Protein AF-0000000077901753 (afdb_homodimer)

Organism: NCBI:txid853

Solvent-accessible surface area (backbone atoms only — not comparable to full-atom values): 20247 Å² total; per-residue (Å²): 128,85,54,73,48,75,45,75,60,52,79,87,46,39,67,63,54,46,54,44,50,39,51,40,27,74,60,30,49,64,70,44,40,84,65,69,72,50,72,68,57,46,46,50,52,50,51,63,34,47,67,46,25,59,40,35,31,33,24,50,76,87,39,78,44,29,37,36,34,40,41,74,34,99,68,45,78,26,20,59,41,28,32,29,52,48,76,50,58,30,86,80,67,67,85,79,61,60,64,59,54,49,49,52,54,51,50,51,54,39,45,73,25,50,33,28,36,40,31,36,78,41,54,33,49,89,63,71,54,93,42,37,52,62,58,66,62,52,53,40,42,75,71,61,30,40,85,28,28,53,42,75,65,46,34,49,56,96,57,39,72,24,26,36,33,33,29,37,31,77,74,53,85,90,55,58,82,59,74,78,59,45,69,40,81,116,128,84,53,72,47,76,46,74,60,51,78,87,45,40,68,64,52,47,54,44,48,38,50,40,29,76,61,31,47,65,70,43,40,85,65,70,70,51,71,69,56,46,46,50,53,51,50,62,35,46,67,47,26,60,39,36,31,33,24,50,75,86,38,78,45,29,37,35,35,39,41,74,34,99,69,44,77,26,19,59,40,26,31,30,51,47,75,50,57,31,87,78,67,66,88,78,61,58,64,59,56,50,48,51,54,51,50,52,54,38,45,73,25,50,35,28,36,41,31,37,78,39,52,32,48,89,64,69,55,93,43,36,50,62,57,67,61,52,53,41,42,75,73,61,33,40,86,27,28,54,41,75,66,46,35,48,57,95,56,40,70,23,25,35,32,34,30,36,32,76,73,51,83,89,56,57,81,61,75,77,58,46,68,42,80,118

Secondary structure (DSSP, 8-state):
---EEEEE--GGGHHHHHHHHHHHHHH-SSS--SSPPPHHHHHHHHHHHHTTS-EEEEEETTEEEEEEEEEESTTSGGGTTEEEEEEEE-TT--SSSHHHHHHHHHHHHHHHHT--EEEEEEEE-SS--SS--SHHHHHHHHTT-EEEEEEEEEEEETTEEEEEEEEEEE-S---TTPPPP-----/---EEEEE--GGGHHHHHHHHHHHHHH-SSS--SSPPPHHHHHHHHHHHHTTS-EEEEEETTEEEEEEEEEESTTSGGGTTEEEEEEEE-TT--SSSHHHHHHHHHHHHHHHHT--EEEEEEEE-SS--SS--SHHHHHHHHTT-EEEEEEEEEEEETTEEEEEEEEEEE-S---TTPPPP-----

Foldseek 3Di:
DWDKDKDFDDLVCLVQQLVQVQCLCPFACWPLHVDRDDSVVSSVVVVVQLFFWTKMFMDTPRHTFKIKIWHFDVPDQVRQLEIEMDITGRPPDPDDCRRVVRVVVRVVLSVVQNRFKYKYKTWAAPDDDRHDDCVVVVVVVVVVWDWDDKAFQPRDDPNDGTIITMIMDTDDDDDPPRDRGHGRDD/DWDKDKDFDDLVCLVQQLVQVQCLCPFACWPLHVDRDDSVVSSVVVVVQLQFWTKMFMDTPRHTFKIKIWHFDVPDQVRQLEIEMDITGRPPDPDDCRRVVRVVVRVVLSVVQNRFKYKYKTWAAPDDDRHDDCVVVVVVVVVVWDWDDKAFQPGDDPNDGTIITMIMDTDDDDDPPRDRGHGRPD

Sequence (372 aa):
MSDITIRNATLADAPRILEIYAYYVEHTVITFEYDVPSLAEFEGRMRAIMQKYPYLVIERDGRIEGYAYAHAFVGRAAYDWAAELTIYLDHDVRRGGLGRVLYEALADQLKAMGVLNLYARIGYPQAEDEYLTKNSAQFHEHLGFTPAGTFHNCGYKFGRWYDMIWMEKIIGEHRPDQPDIVPYPYMSDITIRNATLADAPRILEIYAYYVEHTVITFEYDVPSLAEFEGRMRAIMQKYPYLVIERDGRIEGYAYAHAFVGRAAYDWAAELTIYLDHDVRRGGLGRVLYEALADQLKAMGVLNLYARIGYPQAEDEYLTKNSAQFHEHLGFTPAGTFHNCGYKFGRWYDMIWMEKIIGEHRPDQPDIVPYPY

InterPro domains:
  IPR000182 GNAT domain [PS51186] (4-172)
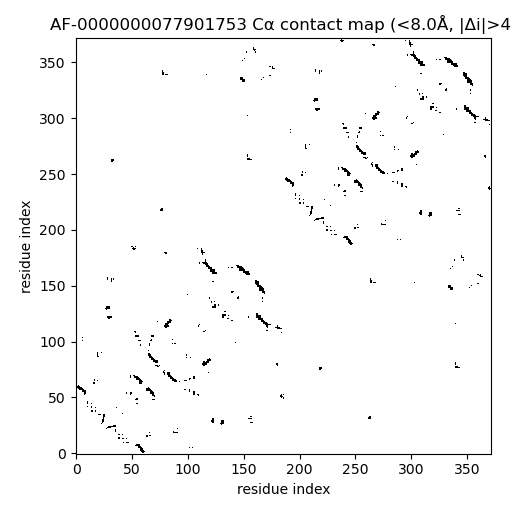  IPR016181 Acyl-CoA N-acyltransferase [SSF55729] (2-173)

Radius of gyration: 21.67 Å; Cα contacts (8 Å, |Δi|>4): 730; chains: 2; bounding box: 50×70×47 Å

Nearest PDB structures (foldseek):
  5wph-assembly1_A  TM=9.665E-01  e=4.834E-20  Pseudomonas putida KT2440
  5jtf-assembly1_B  TM=9.611E-01  e=3.435E-19  Pseudomonas putida KT2440
  5t7e-assembly1_C-2  TM=9.605E-01  e=1.323E-18  Streptomyces hygroscopicus
  4mbu-assembly1_A  TM=8.795E-01  e=3.495E-16  Staphylococcus aureus subsp. aureus Mu50
  3dr8-assembly1_B  TM=9.026E-01  e=2.641E-15  unclassified

pLDDT: mean 95.79, std 6.03, range [60.78, 98.88]

Structure (mmCIF, N/CA/C/O backbone):
data_AF-0000000077901753-model_v1
#
loop_
_entity.id
_entity.type
_entity.pdbx_description
1 polymer 'Phosphinothricin N-acetyltransferase'
#
loop_
_atom_site.group_PDB
_atom_site.id
_atom_site.type_symbol
_atom_site.label_atom_id
_atom_site.label_alt_id
_atom_site.label_comp_id
_atom_site.label_asym_id
_atom_site.label_entity_id
_atom_site.label_seq_id
_atom_site.pdbx_PDB_ins_code
_atom_site.Cartn_x
_atom_site.Cartn_y
_atom_site.Cartn_z
_atom_site.occupancy
_atom_site.B_iso_or_equiv
_atom_site.auth_seq_id
_atom_site.auth_comp_id
_atom_site.auth_asym_id
_atom_site.auth_atom_id
_atom_site.pdbx_PDB_model_num
ATOM 1 N N . MET A 1 1 ? 11.781 -37.375 -17.344 1 60.78 1 MET A N 1
ATOM 2 C CA . MET A 1 1 ? 11.805 -36.375 -16.297 1 60.78 1 MET A CA 1
ATOM 3 C C . MET A 1 1 ? 11.312 -35.031 -16.844 1 60.78 1 MET A C 1
ATOM 5 O O . MET A 1 1 ? 11.633 -34.656 -17.984 1 60.78 1 MET A O 1
ATOM 9 N N . SER A 1 2 ? 10.219 -34.469 -16.375 1 76 2 SER A N 1
ATOM 10 C CA . SER A 1 2 ? 9.656 -33.281 -16.984 1 76 2 SER A CA 1
ATOM 11 C C . SER A 1 2 ? 10.672 -32.125 -17 1 76 2 SER A C 1
ATOM 13 O O . SER A 1 2 ? 11.469 -32 -16.078 1 76 2 SER A O 1
ATOM 15 N N . ASP A 1 3 ? 10.812 -31.578 -18.188 1 88.81 3 ASP A N 1
ATOM 16 C CA . ASP A 1 3 ? 11.75 -30.484 -18.391 1 88.81 3 ASP A CA 1
ATOM 17 C C . ASP A 1 3 ? 11.18 -29.172 -17.844 1 88.81 3 ASP A C 1
ATOM 19 O O . ASP A 1 3 ? 10.18 -28.656 -18.344 1 88.81 3 ASP A O 1
ATOM 23 N N . ILE A 1 4 ? 11.711 -28.781 -16.688 1 93.19 4 ILE A N 1
ATOM 24 C CA . ILE A 1 4 ? 11.289 -27.531 -16.062 1 93.19 4 ILE A CA 1
ATOM 25 C C . ILE A 1 4 ? 12.266 -26.422 -16.438 1 93.19 4 ILE A C 1
ATOM 27 O O . ILE A 1 4 ? 13.484 -26.594 -16.312 1 93.19 4 ILE A O 1
ATOM 31 N N . THR A 1 5 ? 11.711 -25.312 -17 1 96.25 5 THR A N 1
ATOM 32 C CA . THR A 1 5 ? 12.539 -24.172 -17.359 1 96.25 5 THR A CA 1
ATOM 33 C C . THR A 1 5 ? 11.945 -22.875 -16.812 1 96.25 5 THR A C 1
ATOM 35 O O . THR A 1 5 ? 10.727 -22.703 -16.797 1 96.25 5 THR A O 1
ATOM 38 N N . ILE A 1 6 ? 12.766 -22.016 -16.312 1 97.75 6 ILE A N 1
ATOM 39 C CA . ILE A 1 6 ? 12.391 -20.656 -15.914 1 97.75 6 ILE A CA 1
ATOM 40 C C . ILE A 1 6 ? 13.016 -19.641 -16.875 1 97.75 6 ILE A C 1
ATOM 42 O O . ILE A 1 6 ? 14.203 -19.734 -17.188 1 97.75 6 ILE A O 1
ATOM 46 N N . ARG A 1 7 ? 12.219 -18.734 -17.328 1 97.5 7 ARG A N 1
ATOM 47 C CA . ARG A 1 7 ? 12.734 -17.703 -18.234 1 97.5 7 ARG A CA 1
ATOM 48 C C . ARG A 1 7 ? 11.977 -16.391 -18.062 1 97.5 7 ARG A C 1
ATOM 50 O O . ARG A 1 7 ? 10.922 -16.359 -17.422 1 97.5 7 ARG A O 1
ATOM 57 N N . ASN A 1 8 ? 12.523 -15.32 -18.641 1 97.94 8 ASN A N 1
ATOM 58 C CA . ASN A 1 8 ? 11.805 -14.055 -18.688 1 97.94 8 ASN A CA 1
ATOM 59 C C . ASN A 1 8 ? 10.516 -14.172 -19.516 1 97.94 8 ASN A C 1
ATOM 61 O O . ASN A 1 8 ? 10.508 -14.805 -20.562 1 97.94 8 ASN A O 1
ATOM 65 N N . ALA A 1 9 ? 9.508 -13.602 -19 1 98.38 9 ALA A N 1
ATOM 66 C CA . ALA A 1 9 ? 8.273 -13.5 -19.781 1 98.38 9 ALA A CA 1
ATOM 67 C C . ALA A 1 9 ? 8.43 -12.523 -20.938 1 98.38 9 ALA A C 1
ATOM 69 O O . ALA A 1 9 ? 9.25 -11.602 -20.875 1 98.38 9 ALA A O 1
ATOM 70 N N . THR A 1 10 ? 7.742 -12.766 -22.031 1 97.88 10 THR A N 1
ATOM 71 C CA . THR A 1 10 ? 7.566 -11.828 -23.141 1 97.88 10 THR A CA 1
ATOM 72 C C . THR A 1 10 ? 6.09 -11.508 -23.344 1 97.88 10 THR A C 1
ATOM 74 O O . THR A 1 10 ? 5.219 -12.203 -22.812 1 97.88 10 THR A O 1
ATOM 77 N N . LEU A 1 11 ? 5.887 -10.461 -24.062 1 98.19 11 LEU A N 1
ATOM 78 C CA . LEU A 1 11 ? 4.496 -10.094 -24.297 1 98.19 11 LEU A CA 1
ATOM 79 C C . LEU A 1 11 ? 3.77 -11.188 -25.078 1 98.19 11 LEU A C 1
ATOM 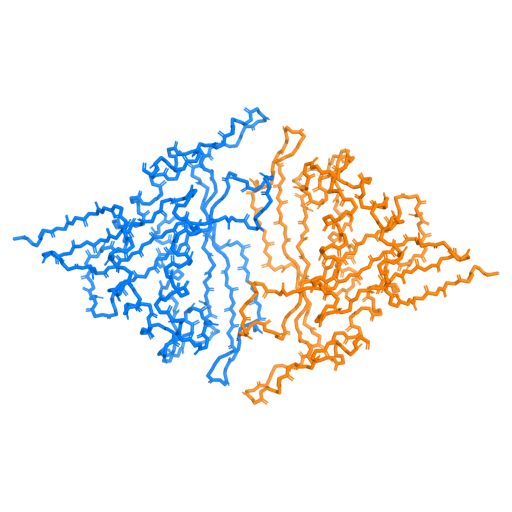81 O O . LEU A 1 11 ? 2.545 -11.305 -25 1 98.19 11 LEU A O 1
ATOM 85 N N . ALA A 1 12 ? 4.508 -12.023 -25.781 1 98.31 12 ALA A N 1
ATOM 86 C CA . ALA A 1 12 ? 3.91 -13.148 -26.5 1 98.31 12 ALA A CA 1
ATOM 87 C C . ALA A 1 12 ? 3.322 -14.164 -25.516 1 98.31 12 ALA A C 1
ATOM 89 O O . ALA A 1 12 ? 2.48 -14.984 -25.906 1 98.31 12 ALA A O 1
ATOM 90 N N . ASP A 1 13 ? 3.707 -14.141 -24.297 1 98.69 13 ASP A N 1
ATOM 91 C CA . ASP A 1 13 ? 3.23 -15.078 -23.281 1 98.69 13 ASP A CA 1
ATOM 92 C C . ASP A 1 13 ? 1.933 -14.586 -22.641 1 98.69 13 ASP A C 1
ATOM 94 O O . ASP A 1 13 ? 1.285 -15.32 -21.891 1 98.69 13 ASP A O 1
ATOM 98 N N . ALA A 1 14 ? 1.546 -13.344 -22.906 1 98.81 14 ALA A N 1
ATOM 99 C CA . ALA A 1 14 ? 0.475 -12.656 -22.188 1 98.81 14 ALA A CA 1
ATOM 100 C C . ALA A 1 14 ? -0.824 -13.461 -22.25 1 98.81 14 ALA A C 1
ATOM 102 O O . ALA A 1 14 ? -1.512 -13.609 -21.234 1 98.81 14 ALA A O 1
ATOM 103 N N . PRO A 1 15 ? -1.192 -14.039 -23.406 1 98.81 15 PRO A N 1
ATOM 104 C CA . PRO A 1 15 ? -2.455 -14.781 -23.422 1 98.81 15 PRO A CA 1
ATOM 105 C C . PRO A 1 15 ? -2.475 -15.945 -22.438 1 98.81 15 PRO A C 1
ATOM 107 O O . PRO A 1 15 ? -3.453 -16.125 -21.703 1 98.81 15 PRO A O 1
ATOM 110 N N . ARG A 1 16 ? -1.428 -16.703 -22.391 1 98.75 16 ARG A N 1
ATOM 111 C CA . ARG A 1 16 ? -1.369 -17.859 -21.5 1 98.75 16 ARG A CA 1
ATOM 112 C C . ARG A 1 16 ? -1.293 -17.406 -20.031 1 98.75 16 ARG A C 1
ATOM 114 O O . ARG A 1 16 ? -1.931 -18 -19.172 1 98.75 16 ARG A O 1
ATOM 121 N N . ILE A 1 17 ? -0.516 -16.391 -19.766 1 98.81 17 ILE A N 1
ATOM 122 C CA . ILE A 1 17 ? -0.405 -15.859 -18.406 1 98.81 17 ILE A CA 1
ATOM 123 C C . ILE A 1 17 ? -1.762 -15.328 -17.953 1 98.81 17 ILE A C 1
ATOM 125 O O . ILE A 1 17 ? -2.182 -15.578 -16.828 1 98.81 17 ILE A O 1
ATOM 129 N N . LEU A 1 18 ? -2.434 -14.617 -18.828 1 98.88 18 LEU A N 1
ATOM 130 C CA . LEU A 1 18 ? -3.756 -14.078 -18.531 1 98.88 18 LEU A CA 1
ATOM 131 C C . LEU A 1 18 ? -4.746 -15.203 -18.25 1 98.88 18 LEU A C 1
ATOM 133 O O . LEU A 1 18 ? -5.613 -15.07 -17.375 1 98.88 18 LEU A O 1
ATOM 137 N N . GLU A 1 19 ? -4.641 -16.266 -18.984 1 98.69 19 GLU A N 1
ATOM 138 C CA . GLU A 1 19 ? -5.492 -17.422 -18.734 1 98.69 19 GLU A CA 1
ATOM 139 C C . GLU A 1 19 ? -5.328 -17.938 -17.312 1 98.69 19 GLU A C 1
ATOM 141 O O . GLU A 1 19 ? -6.316 -18.234 -16.641 1 98.69 19 GLU A O 1
ATOM 146 N N . ILE A 1 20 ? -4.129 -18.047 -16.891 1 98.38 20 ILE A N 1
ATOM 147 C CA . ILE A 1 20 ? -3.865 -18.453 -15.516 1 98.38 20 ILE A CA 1
ATOM 148 C C . ILE A 1 20 ? -4.496 -17.469 -14.547 1 98.38 20 ILE A C 1
ATOM 150 O O . ILE A 1 20 ? -5.195 -17.859 -13.609 1 98.38 20 ILE A O 1
ATOM 154 N N . TYR A 1 21 ? -4.289 -16.203 -14.836 1 98.62 21 TYR A N 1
ATOM 155 C CA . TYR A 1 21 ? -4.754 -15.133 -13.961 1 98.62 21 TYR A CA 1
ATOM 156 C C . TYR A 1 21 ? -6.277 -15.102 -13.898 1 98.62 21 TYR A C 1
ATOM 158 O O . TYR A 1 21 ? -6.855 -14.883 -12.836 1 98.62 21 TYR A O 1
ATOM 166 N N . ALA A 1 22 ? -6.902 -15.32 -14.984 1 98.69 22 ALA A N 1
ATOM 167 C CA . ALA A 1 22 ? -8.352 -15.227 -15.109 1 98.69 22 ALA A CA 1
ATOM 168 C C . ALA A 1 22 ? -9.047 -16.203 -14.164 1 98.69 22 ALA A C 1
ATOM 170 O O . ALA A 1 22 ? -10.094 -15.891 -13.594 1 98.69 22 ALA A O 1
ATOM 171 N N . TYR A 1 23 ? -8.5 -17.312 -14.031 1 98.12 23 TYR A N 1
ATOM 172 C CA . TYR A 1 23 ? -9.078 -18.281 -13.102 1 98.12 23 TYR A CA 1
ATOM 173 C C . TYR A 1 23 ? -9.188 -17.688 -11.703 1 98.12 23 TYR A C 1
ATOM 175 O O . TYR A 1 23 ? -10.234 -17.781 -11.062 1 98.12 23 TYR A O 1
ATOM 183 N N . TYR A 1 24 ? -8.133 -17.094 -11.234 1 97.56 24 TYR A N 1
ATOM 184 C CA . TYR A 1 24 ? -8.102 -16.547 -9.875 1 97.56 24 TYR A CA 1
ATOM 185 C C . TYR A 1 24 ? -9.078 -15.398 -9.727 1 97.56 24 TYR A C 1
ATOM 187 O O . TYR A 1 24 ? -9.695 -15.227 -8.672 1 97.56 24 TYR A O 1
ATOM 195 N N . VAL A 1 25 ? -9.211 -14.531 -10.727 1 98.25 25 VAL A N 1
ATOM 196 C CA . VAL A 1 25 ? -10.156 -13.414 -10.688 1 98.25 25 VAL A CA 1
ATOM 197 C C . VAL A 1 25 ? -11.578 -13.953 -10.578 1 98.25 25 VAL A C 1
ATOM 199 O O . VAL A 1 25 ? -12.375 -13.469 -9.766 1 98.25 25 VAL A O 1
ATOM 202 N N . GLU A 1 26 ? -11.859 -14.992 -11.312 1 98.12 26 GLU A N 1
ATOM 203 C CA . GLU A 1 26 ? -13.242 -15.438 -11.484 1 98.12 26 GLU A CA 1
ATOM 204 C C . GLU A 1 26 ? -13.664 -16.375 -10.367 1 98.12 26 GLU A C 1
ATOM 206 O O . GLU A 1 26 ? -14.836 -16.438 -10.008 1 98.12 26 GLU A O 1
ATOM 211 N N . HIS A 1 27 ? -12.672 -17.062 -9.773 1 97.62 27 HIS A N 1
ATOM 212 C CA . HIS A 1 27 ? -13.102 -18.172 -8.93 1 97.62 27 HIS A CA 1
ATOM 213 C C . HIS A 1 27 ? -12.547 -18.031 -7.52 1 97.62 27 HIS A C 1
ATOM 215 O O . HIS A 1 27 ? -12.844 -18.859 -6.645 1 97.62 27 HIS A O 1
ATOM 221 N N . THR A 1 28 ? -11.766 -17 -7.273 1 97.75 28 THR A N 1
ATOM 222 C CA . THR A 1 28 ? -11.172 -16.844 -5.953 1 97.75 28 THR A CA 1
ATOM 223 C C . THR A 1 28 ? -11.18 -15.375 -5.535 1 97.75 28 THR A C 1
ATOM 225 O O . THR A 1 28 ? -11.609 -14.508 -6.297 1 97.75 28 THR A O 1
ATOM 228 N N . VAL A 1 29 ? -10.734 -15.109 -4.305 1 96.75 29 VAL A N 1
ATOM 229 C CA . VAL A 1 29 ? -10.594 -13.742 -3.818 1 96.75 29 VAL A CA 1
ATOM 230 C C . VAL A 1 29 ? -9.117 -13.383 -3.691 1 96.75 29 VAL A C 1
ATOM 232 O O . VAL A 1 29 ? -8.773 -12.32 -3.16 1 96.75 29 VAL A O 1
ATOM 235 N N . ILE A 1 30 ? -8.297 -14.227 -4.199 1 95.38 30 ILE A N 1
ATOM 236 C CA . ILE A 1 30 ? -6.855 -14.086 -4.023 1 95.38 30 ILE A CA 1
ATOM 237 C C . ILE A 1 30 ? -6.391 -12.758 -4.621 1 95.38 30 ILE A C 1
ATOM 239 O O . ILE A 1 30 ? -5.609 -12.031 -4.004 1 95.38 30 ILE A O 1
ATOM 243 N N . THR A 1 31 ? -6.922 -12.367 -5.777 1 94.19 31 THR A N 1
ATOM 244 C CA . THR A 1 31 ? -6.465 -11.172 -6.48 1 94.19 31 THR A CA 1
ATOM 245 C C . THR A 1 31 ? -7.254 -9.945 -6.031 1 94.19 31 THR A C 1
ATOM 247 O O . THR A 1 31 ? -6.82 -8.812 -6.242 1 94.19 31 THR A O 1
ATOM 250 N N . PHE A 1 32 ? -8.445 -10.117 -5.574 1 96.38 32 PHE A N 1
ATOM 251 C CA . PHE A 1 32 ? -9.422 -9.102 -5.207 1 96.38 32 PHE A CA 1
ATOM 252 C C . PHE A 1 32 ? -9.812 -8.266 -6.418 1 96.38 32 PHE A C 1
ATOM 254 O O . PHE A 1 32 ? -10.25 -7.121 -6.273 1 96.38 32 PHE A O 1
ATOM 261 N N . GLU A 1 33 ? -9.547 -8.758 -7.582 1 96.62 33 GLU A N 1
ATOM 262 C CA . GLU A 1 33 ? -10.062 -8.148 -8.805 1 96.62 33 GLU A CA 1
ATOM 263 C C . GLU A 1 33 ? -11.422 -8.734 -9.188 1 96.62 33 GLU A C 1
ATOM 265 O O . GLU A 1 33 ? -11.625 -9.945 -9.094 1 96.62 33 GLU A O 1
ATOM 270 N N . TYR A 1 34 ? -12.336 -7.855 -9.562 1 97.12 34 TYR A N 1
ATOM 271 C CA . TYR A 1 34 ? -13.688 -8.297 -9.891 1 97.12 34 TYR A CA 1
ATOM 272 C C . TYR A 1 34 ? -13.773 -8.766 -11.336 1 97.12 34 TYR A C 1
ATOM 274 O O . TYR A 1 34 ? -14.461 -9.742 -11.641 1 97.12 34 TYR A O 1
ATOM 282 N N . ASP A 1 35 ? -13.039 -8.031 -12.156 1 97.69 35 ASP A N 1
ATOM 283 C CA . ASP A 1 35 ? -13.156 -8.289 -13.586 1 97.69 35 ASP A CA 1
ATOM 284 C C . ASP A 1 35 ? -11.805 -8.695 -14.18 1 97.69 35 ASP A C 1
ATOM 286 O O . ASP A 1 35 ? -10.773 -8.102 -13.852 1 97.69 35 ASP A O 1
ATOM 290 N N . VAL A 1 36 ? -11.844 -9.68 -15.039 1 98.5 36 VAL A N 1
ATOM 291 C CA . VAL A 1 36 ? -10.641 -10.047 -15.773 1 98.5 36 VAL A CA 1
ATOM 292 C C . VAL A 1 36 ? -10.25 -8.914 -16.719 1 98.5 36 VAL A C 1
ATOM 294 O O . VAL A 1 36 ? -11.07 -8.438 -17.5 1 98.5 36 VAL A O 1
ATOM 297 N N . PRO A 1 37 ? -9.047 -8.453 -16.594 1 98.38 37 PRO A N 1
ATOM 298 C CA . PRO A 1 37 ? -8.656 -7.406 -17.547 1 98.38 37 PRO A CA 1
ATOM 299 C C . PRO A 1 37 ? -8.656 -7.895 -18.984 1 98.38 37 PRO A C 1
ATOM 301 O O . PRO A 1 37 ? -8.523 -9.094 -19.234 1 98.38 37 PRO A O 1
ATOM 304 N N . SER A 1 38 ? -8.766 -6.961 -19.844 1 98.75 38 SER A N 1
ATOM 305 C CA . SER A 1 38 ? -8.57 -7.305 -21.25 1 98.75 38 SER A CA 1
ATOM 306 C C . SER A 1 38 ? -7.121 -7.676 -21.547 1 98.75 38 SER A C 1
ATOM 308 O O . SER A 1 38 ? -6.227 -7.336 -20.766 1 98.75 38 SER A O 1
ATOM 310 N N . LEU A 1 39 ? -6.914 -8.398 -22.672 1 98.75 39 LEU A N 1
ATOM 311 C CA . LEU A 1 39 ? -5.551 -8.75 -23.062 1 98.75 39 LEU A CA 1
ATOM 312 C C . LEU A 1 39 ? -4.695 -7.496 -23.234 1 98.75 39 LEU A C 1
ATOM 314 O O . LEU A 1 39 ? -3.537 -7.469 -22.812 1 98.75 39 LEU A O 1
ATOM 318 N N . ALA A 1 40 ? -5.23 -6.434 -23.797 1 98.69 40 ALA A N 1
ATOM 319 C CA . ALA A 1 40 ? -4.508 -5.18 -24.016 1 98.69 40 ALA A CA 1
ATOM 320 C C . ALA A 1 40 ? -4.117 -4.535 -22.688 1 98.69 40 ALA A C 1
ATOM 322 O O . ALA A 1 40 ? -2.977 -4.09 -22.516 1 98.69 40 ALA A O 1
ATOM 323 N N . GLU A 1 41 ? -5.023 -4.488 -21.797 1 98.5 41 GLU A N 1
ATOM 324 C CA . GLU A 1 41 ? -4.742 -3.951 -20.469 1 98.5 41 GLU A CA 1
ATOM 325 C C . GLU A 1 41 ? -3.666 -4.766 -19.766 1 98.5 41 GLU A C 1
ATOM 327 O O . GLU A 1 41 ? -2.758 -4.203 -19.141 1 98.5 41 GLU A O 1
ATOM 332 N N . PHE A 1 42 ? -3.865 -6.043 -19.906 1 98.69 42 PHE A N 1
ATOM 333 C CA . PHE A 1 42 ? -2.939 -6.957 -19.25 1 98.69 42 PHE A CA 1
ATOM 334 C C . PHE A 1 42 ? -1.532 -6.805 -19.812 1 98.69 42 PHE A C 1
ATOM 336 O O . PHE A 1 42 ? -0.556 -6.77 -19.062 1 98.69 42 PHE A O 1
ATOM 343 N N . GLU A 1 43 ? -1.392 -6.699 -21.078 1 98.69 43 GLU A N 1
ATOM 344 C CA . GLU A 1 43 ? -0.106 -6.445 -21.719 1 98.69 43 GLU A CA 1
ATOM 345 C C . GLU A 1 43 ? 0.499 -5.129 -21.25 1 98.69 43 GLU A C 1
ATOM 347 O O . GLU A 1 43 ? 1.716 -5.023 -21.078 1 98.69 43 GLU A O 1
ATOM 352 N N . GLY A 1 44 ? -0.335 -4.125 -21.109 1 98.5 44 GLY A N 1
ATOM 353 C CA . GLY A 1 44 ? 0.129 -2.859 -20.562 1 98.5 44 GLY A CA 1
ATOM 354 C C . GLY A 1 44 ? 0.712 -2.992 -19.172 1 98.5 44 GLY A C 1
ATOM 355 O O . GLY A 1 44 ? 1.758 -2.41 -18.875 1 98.5 44 GLY A O 1
ATOM 356 N N . ARG A 1 45 ? 0.024 -3.781 -18.359 1 98.12 45 ARG A N 1
ATOM 357 C CA . ARG A 1 45 ? 0.527 -4.043 -17.016 1 98.12 45 ARG A CA 1
ATOM 358 C C . ARG A 1 45 ? 1.887 -4.73 -17.062 1 98.12 45 ARG A C 1
ATOM 360 O O . ARG A 1 45 ? 2.809 -4.348 -16.344 1 98.12 45 ARG A O 1
ATOM 367 N N . MET A 1 46 ? 1.968 -5.766 -17.891 1 98.44 46 MET A N 1
ATOM 368 C CA . MET A 1 46 ? 3.223 -6.496 -18.031 1 98.44 46 MET A CA 1
ATOM 369 C C . MET A 1 46 ? 4.348 -5.566 -18.469 1 98.44 46 MET A C 1
ATOM 371 O O . MET A 1 46 ? 5.441 -5.59 -17.891 1 98.44 46 MET A O 1
ATOM 375 N N . ARG A 1 47 ? 4.059 -4.727 -19.438 1 97.44 47 ARG A N 1
ATOM 376 C CA . ARG A 1 47 ? 5.055 -3.807 -19.984 1 97.44 47 ARG A CA 1
ATOM 377 C C . ARG A 1 47 ? 5.559 -2.85 -18.906 1 97.44 47 ARG A C 1
ATOM 379 O O . ARG A 1 47 ? 6.766 -2.609 -18.797 1 97.44 47 ARG A O 1
ATOM 386 N N . ALA A 1 48 ? 4.66 -2.334 -18.203 1 96.44 48 ALA A N 1
ATOM 387 C CA . ALA A 1 48 ? 5.023 -1.381 -17.156 1 96.44 48 ALA A CA 1
ATOM 388 C C . ALA A 1 48 ? 5.957 -2.018 -16.141 1 96.44 48 ALA A C 1
ATOM 390 O O . ALA A 1 48 ? 6.938 -1.402 -15.711 1 96.44 48 ALA A O 1
ATOM 391 N N . ILE A 1 49 ? 5.664 -3.203 -15.742 1 96.94 49 ILE A N 1
ATOM 392 C CA . ILE A 1 49 ? 6.445 -3.916 -14.734 1 96.94 49 ILE A CA 1
ATOM 393 C C . ILE A 1 49 ? 7.809 -4.289 -15.312 1 96.94 49 ILE A C 1
ATOM 395 O O . ILE A 1 49 ? 8.844 -4.078 -14.672 1 96.94 49 ILE A O 1
ATOM 399 N N . MET A 1 50 ? 7.828 -4.777 -16.547 1 96.44 50 MET A N 1
ATOM 400 C CA . MET A 1 50 ? 9.023 -5.332 -17.172 1 96.44 50 MET A CA 1
ATOM 401 C C . MET A 1 50 ? 10.055 -4.238 -17.438 1 96.44 50 MET A C 1
ATOM 403 O O . MET A 1 50 ? 11.227 -4.531 -17.688 1 96.44 50 MET A O 1
ATOM 407 N N . GLN A 1 51 ? 9.68 -2.973 -17.312 1 93.69 51 GLN A N 1
ATOM 408 C CA . GLN A 1 51 ? 10.602 -1.856 -17.5 1 93.69 51 GLN A CA 1
ATOM 409 C C . GLN A 1 51 ? 11.617 -1.789 -16.375 1 93.69 51 GLN A C 1
ATOM 411 O O . GLN A 1 51 ? 12.742 -1.329 -16.562 1 93.69 51 GLN A O 1
ATOM 416 N N . LYS A 1 52 ? 11.227 -2.357 -15.273 1 94.25 52 LYS A N 1
ATOM 417 C CA . LYS A 1 52 ? 12.094 -2.09 -14.125 1 94.25 52 LYS A CA 1
ATOM 418 C C . LYS A 1 52 ? 12.328 -3.354 -13.305 1 94.25 52 LYS A C 1
ATOM 420 O O . LYS A 1 52 ? 13.266 -3.42 -12.508 1 94.25 52 LYS A O 1
ATOM 425 N N . TYR A 1 53 ? 11.469 -4.355 -13.477 1 97.62 53 TYR A N 1
ATOM 426 C CA . TYR A 1 53 ? 11.523 -5.508 -12.578 1 97.62 53 TYR A CA 1
ATOM 427 C C . TYR A 1 53 ? 11.477 -6.812 -13.367 1 97.62 53 TYR A C 1
ATOM 429 O O . TYR A 1 53 ? 10.977 -6.848 -14.492 1 97.62 53 TYR A O 1
ATOM 437 N N . PRO A 1 54 ? 11.961 -7.871 -12.781 1 98 54 PRO A N 1
ATOM 438 C CA . PRO A 1 54 ? 11.852 -9.18 -13.422 1 98 54 PRO A CA 1
ATOM 439 C C . PRO A 1 54 ? 10.414 -9.695 -13.477 1 98 54 PRO A C 1
ATOM 441 O O . PRO A 1 54 ? 9.641 -9.484 -12.539 1 98 54 PRO A O 1
ATOM 444 N N . TYR A 1 55 ? 10.086 -10.258 -14.539 1 98.69 55 TYR A N 1
ATOM 445 C CA . TYR A 1 55 ? 8.852 -10.984 -14.836 1 98.69 55 TYR A CA 1
ATOM 446 C C . TYR A 1 55 ? 9.156 -12.359 -15.414 1 98.69 55 TYR A C 1
ATOM 448 O O . TYR A 1 55 ? 9.578 -12.477 -16.562 1 98.69 55 TYR A O 1
ATOM 456 N N . LEU A 1 56 ? 8.93 -13.398 -14.562 1 98.62 56 LEU A N 1
ATOM 457 C CA . LEU A 1 56 ? 9.391 -14.734 -14.93 1 98.62 56 LEU A CA 1
ATOM 458 C C . LEU A 1 56 ? 8.203 -15.664 -15.164 1 98.62 56 LEU A C 1
ATOM 460 O O . LEU A 1 56 ? 7.156 -15.516 -14.531 1 98.62 56 LEU A O 1
ATOM 464 N N . VAL A 1 57 ? 8.406 -16.625 -16.016 1 98.56 57 VAL A N 1
ATOM 465 C CA . VAL A 1 57 ? 7.488 -17.734 -16.172 1 98.56 57 VAL A CA 1
ATOM 466 C C . VAL A 1 57 ? 8.227 -19.047 -15.922 1 98.56 57 VAL A C 1
ATOM 468 O O . VAL A 1 57 ? 9.445 -19.141 -16.125 1 98.56 57 VAL A O 1
ATOM 471 N N . ILE A 1 58 ? 7.496 -20.016 -15.422 1 98 58 ILE A N 1
ATOM 472 C CA . ILE A 1 58 ? 8 -21.375 -15.297 1 98 58 ILE A CA 1
ATOM 473 C C . ILE A 1 58 ? 7.23 -22.312 -16.234 1 98 58 ILE A C 1
ATOM 475 O O . ILE A 1 58 ? 6 -22.266 -16.281 1 98 58 ILE A O 1
ATOM 479 N N . GLU A 1 59 ? 8.039 -23.094 -16.969 1 96.69 59 GLU A N 1
ATOM 480 C CA . GLU A 1 59 ? 7.465 -23.984 -17.953 1 96.69 59 GLU A CA 1
ATOM 481 C C . GLU A 1 59 ? 7.77 -25.453 -17.625 1 96.69 59 GLU A C 1
ATOM 483 O O . GLU A 1 59 ? 8.852 -25.766 -17.125 1 96.69 59 GLU A O 1
ATOM 488 N N . ARG A 1 60 ? 6.746 -26.219 -17.844 1 93.75 60 ARG A N 1
ATOM 489 C CA . ARG A 1 60 ? 6.906 -27.656 -17.844 1 93.75 60 ARG A CA 1
ATOM 490 C C . ARG A 1 60 ? 6.527 -28.25 -19.203 1 93.75 60 ARG A C 1
ATOM 492 O O . ARG A 1 60 ? 5.391 -28.094 -19.656 1 93.75 60 ARG A O 1
ATOM 499 N N . ASP A 1 61 ? 7.504 -28.906 -19.859 1 92.75 61 ASP A N 1
ATOM 500 C CA . ASP A 1 61 ? 7.297 -29.5 -21.172 1 92.75 61 ASP A CA 1
ATOM 501 C C . ASP A 1 61 ? 6.75 -28.469 -22.156 1 92.75 61 ASP A C 1
ATOM 503 O O . ASP A 1 61 ? 5.797 -28.75 -22.891 1 92.75 61 ASP A O 1
ATOM 507 N N . GLY A 1 62 ? 7.207 -27.172 -22.031 1 93.12 62 GLY A N 1
ATOM 508 C CA . GLY A 1 62 ? 6.91 -26.125 -22.984 1 93.12 62 GLY A CA 1
ATOM 509 C C . GLY A 1 62 ? 5.641 -25.359 -22.641 1 93.12 62 GLY A C 1
ATOM 510 O O . GLY A 1 62 ? 5.297 -24.391 -23.328 1 93.12 62 GLY A O 1
ATOM 511 N N . ARG A 1 63 ? 5 -25.797 -21.625 1 95.5 63 ARG A N 1
ATOM 512 C CA . ARG A 1 63 ? 3.773 -25.109 -21.234 1 95.5 63 ARG A CA 1
ATOM 513 C C . ARG A 1 63 ? 3.99 -24.281 -19.969 1 95.5 63 ARG A C 1
ATOM 515 O O . ARG A 1 63 ? 4.523 -24.766 -18.984 1 95.5 63 ARG A O 1
ATOM 522 N N . ILE A 1 64 ? 3.545 -23.016 -20.031 1 97.88 64 ILE A N 1
ATOM 523 C CA . ILE A 1 64 ? 3.67 -22.172 -18.859 1 97.88 64 ILE A CA 1
ATOM 524 C C . ILE A 1 64 ? 2.732 -22.656 -17.766 1 97.88 64 ILE A C 1
ATOM 526 O O . ILE A 1 64 ? 1.516 -22.719 -17.953 1 97.88 64 ILE A O 1
ATOM 530 N N . GLU A 1 65 ? 3.338 -22.938 -16.609 1 97.5 65 GLU A N 1
ATOM 531 C CA . GLU A 1 65 ? 2.584 -23.484 -15.484 1 97.5 65 GLU A CA 1
ATOM 532 C C . GLU A 1 65 ? 2.426 -22.438 -14.383 1 97.5 65 GLU A C 1
ATOM 534 O O . GLU A 1 65 ? 1.685 -22.656 -13.422 1 97.5 65 GLU A O 1
ATOM 539 N N . GLY A 1 66 ? 3.086 -21.375 -14.492 1 98 66 GLY A N 1
ATOM 540 C CA . GLY A 1 66 ? 3.029 -20.297 -13.508 1 98 66 GLY A CA 1
ATOM 541 C C . GLY A 1 66 ? 3.918 -19.109 -13.859 1 98 66 GLY A C 1
ATOM 542 O O . GLY A 1 66 ? 4.684 -19.172 -14.828 1 98 66 GLY A O 1
ATOM 543 N N . TYR A 1 67 ? 3.73 -18.062 -13.18 1 98.62 67 TYR A N 1
ATOM 544 C CA . TYR A 1 67 ? 4.547 -16.875 -13.375 1 98.62 67 TYR A CA 1
ATOM 545 C C . TYR A 1 67 ? 4.699 -16.094 -12.07 1 98.62 67 TYR A C 1
ATOM 547 O O . TYR A 1 67 ? 3.934 -16.312 -11.125 1 98.62 67 TYR A O 1
ATOM 555 N N . ALA A 1 68 ? 5.699 -15.328 -12 1 98.56 68 ALA A N 1
ATOM 556 C CA . ALA A 1 68 ? 5.992 -14.453 -10.867 1 98.56 68 ALA A CA 1
ATOM 557 C C . ALA A 1 68 ? 6.656 -13.156 -11.336 1 98.56 68 ALA A C 1
ATOM 559 O O . ALA A 1 68 ? 7.379 -13.148 -12.328 1 98.56 68 ALA A O 1
ATOM 560 N N . TYR A 1 69 ? 6.367 -12.117 -10.656 1 98.62 69 TYR A N 1
ATOM 561 C CA . TYR A 1 69 ? 7.023 -10.852 -10.953 1 98.62 69 TYR A CA 1
ATOM 562 C C . TYR A 1 69 ? 7.137 -9.984 -9.703 1 98.62 69 TYR A C 1
ATOM 564 O O . TYR A 1 69 ? 6.477 -10.258 -8.695 1 98.62 69 TYR A O 1
ATOM 572 N N . ALA A 1 70 ? 8 -9.102 -9.766 1 98.25 70 ALA A N 1
ATOM 573 C CA . ALA A 1 70 ? 8.117 -8.07 -8.734 1 98.25 70 ALA A CA 1
ATOM 574 C C . ALA A 1 70 ? 7.617 -6.723 -9.25 1 98.25 70 ALA A C 1
ATOM 576 O O . ALA A 1 70 ? 7.488 -6.523 -10.461 1 98.25 70 ALA A O 1
ATOM 577 N N . HIS A 1 71 ? 7.246 -5.875 -8.406 1 97.12 71 HIS A N 1
ATOM 578 C CA . HIS A 1 71 ? 6.922 -4.492 -8.734 1 97.12 71 HIS A CA 1
ATOM 579 C C . HIS A 1 71 ? 7.23 -3.562 -7.562 1 97.12 71 HIS A C 1
ATOM 581 O O . HIS A 1 71 ? 7.691 -4.012 -6.508 1 97.12 71 HIS A O 1
ATOM 587 N N . ALA A 1 72 ? 7.055 -2.291 -7.785 1 96.38 72 ALA A N 1
ATOM 588 C CA . ALA A 1 72 ? 7.441 -1.285 -6.797 1 96.38 72 ALA A CA 1
ATOM 589 C C . ALA A 1 72 ? 6.656 -1.459 -5.5 1 96.38 72 ALA A C 1
ATOM 591 O O . ALA A 1 72 ? 5.457 -1.745 -5.527 1 96.38 72 ALA A O 1
ATOM 592 N N . PHE A 1 73 ? 7.391 -1.358 -4.355 1 96.94 73 PHE A N 1
ATOM 593 C CA . PHE A 1 73 ? 6.797 -1.261 -3.027 1 96.94 73 PHE A CA 1
ATOM 594 C C . PHE A 1 73 ? 6.441 0.185 -2.699 1 96.94 73 PHE A C 1
ATOM 596 O O . PHE A 1 73 ? 7.324 1.044 -2.625 1 96.94 73 PHE A O 1
ATOM 603 N N . VAL A 1 74 ? 5.125 0.625 -2.545 1 92.94 74 VAL A N 1
ATOM 604 C CA . VAL A 1 74 ? 4.586 1.938 -2.209 1 92.94 74 VAL A CA 1
ATOM 605 C C . VAL A 1 74 ? 4.809 2.902 -3.373 1 92.94 74 VAL A C 1
ATOM 607 O O . VAL A 1 74 ? 3.938 3.717 -3.688 1 92.94 74 VAL A O 1
ATOM 610 N N . GLY A 1 75 ? 6.043 2.857 -4.082 1 90.75 75 GLY A N 1
ATOM 611 C CA . GLY A 1 75 ? 6.207 3.631 -5.301 1 90.75 75 GLY A CA 1
ATOM 612 C C . GLY A 1 75 ? 7.004 4.906 -5.094 1 90.75 75 GLY A C 1
ATOM 613 O O . GLY A 1 75 ? 7.117 5.727 -6.008 1 90.75 75 GLY A O 1
ATOM 614 N N . ARG A 1 76 ? 7.574 5.27 -4.035 1 94 76 ARG A N 1
ATOM 615 C CA . ARG A 1 76 ? 8.5 6.379 -3.83 1 94 76 ARG A CA 1
ATOM 616 C C . ARG A 1 76 ? 9.945 5.898 -3.857 1 94 76 ARG A C 1
ATOM 618 O O . ARG A 1 76 ? 10.234 4.766 -3.461 1 94 76 ARG A O 1
ATOM 625 N N . ALA A 1 77 ? 10.844 6.844 -4.188 1 94.31 77 ALA A N 1
ATOM 626 C CA . ALA A 1 77 ? 12.258 6.508 -4.336 1 94.31 77 ALA A CA 1
ATOM 627 C C . ALA A 1 77 ? 12.836 5.977 -3.027 1 94.31 77 ALA A C 1
ATOM 629 O O . ALA A 1 77 ? 13.703 5.098 -3.035 1 94.31 77 ALA A O 1
ATOM 630 N N . ALA A 1 78 ? 12.367 6.445 -1.939 1 97.12 78 ALA A N 1
ATOM 631 C CA . ALA A 1 78 ? 12.883 6.059 -0.629 1 97.12 78 ALA A CA 1
ATOM 632 C C . ALA A 1 78 ? 12.656 4.574 -0.37 1 97.12 78 ALA A C 1
ATOM 634 O O . ALA A 1 78 ? 13.312 3.984 0.496 1 97.12 78 ALA A O 1
ATOM 635 N N . TYR A 1 79 ? 11.75 3.953 -1.12 1 97.94 79 TYR A N 1
ATOM 636 C CA . TYR A 1 79 ? 11.398 2.549 -0.926 1 97.94 79 TYR A CA 1
ATOM 637 C C . TYR A 1 79 ? 11.992 1.684 -2.031 1 97.94 79 TYR A C 1
ATOM 639 O O . TYR A 1 79 ? 11.625 0.516 -2.18 1 97.94 79 TYR A O 1
ATOM 647 N N . ASP A 1 80 ? 12.852 2.193 -2.828 1 96.88 80 ASP A N 1
ATOM 648 C CA . ASP A 1 80 ? 13.352 1.523 -4.027 1 96.88 80 ASP A CA 1
ATOM 649 C C . ASP A 1 80 ? 14.078 0.228 -3.672 1 96.88 80 ASP A C 1
ATOM 651 O O . ASP A 1 80 ? 14.211 -0.665 -4.512 1 96.88 80 ASP A O 1
ATOM 655 N N . TRP A 1 81 ? 14.547 0.077 -2.465 1 98.19 81 TRP A N 1
ATOM 656 C CA . TRP A 1 81 ? 15.289 -1.113 -2.059 1 98.19 81 TRP A CA 1
ATOM 657 C C . TRP A 1 81 ? 14.336 -2.209 -1.586 1 98.19 81 TRP A C 1
ATOM 659 O O . TRP A 1 81 ? 14.781 -3.236 -1.064 1 98.19 81 TRP A O 1
ATOM 669 N N . ALA A 1 82 ? 13.047 -1.977 -1.731 1 98.44 82 ALA A N 1
ATOM 670 C CA . ALA A 1 82 ? 12 -2.943 -1.426 1 98.44 82 ALA A CA 1
ATOM 671 C C . ALA A 1 82 ? 11.188 -3.291 -2.674 1 98.44 82 ALA A C 1
ATOM 673 O O . ALA A 1 82 ? 11.047 -2.465 -3.58 1 98.44 82 ALA A O 1
ATOM 674 N N . ALA A 1 83 ? 10.648 -4.504 -2.709 1 98.38 83 ALA A N 1
ATOM 675 C CA . ALA A 1 83 ? 9.805 -4.934 -3.82 1 98.38 83 ALA A CA 1
ATOM 676 C C . ALA A 1 83 ? 8.625 -5.77 -3.326 1 98.38 83 ALA A C 1
ATOM 678 O O . ALA A 1 83 ? 8.766 -6.539 -2.371 1 98.38 83 ALA A O 1
ATOM 679 N N . GLU A 1 84 ? 7.559 -5.582 -3.936 1 98.38 84 GLU A N 1
ATOM 680 C CA . GLU A 1 84 ? 6.41 -6.461 -3.742 1 98.38 84 GLU A CA 1
ATOM 681 C C . GLU A 1 84 ? 6.398 -7.59 -4.77 1 98.38 84 GLU A C 1
ATOM 683 O O . GLU A 1 84 ? 6.617 -7.355 -5.961 1 98.38 84 GLU A O 1
ATOM 688 N N . LEU A 1 85 ? 6.191 -8.789 -4.316 1 98.38 85 LEU A N 1
ATOM 689 C CA . LEU A 1 85 ? 6.246 -9.953 -5.188 1 98.38 85 LEU A CA 1
ATOM 690 C C . LEU A 1 85 ? 4.852 -10.539 -5.398 1 98.38 85 LEU A C 1
ATOM 692 O O . LEU A 1 85 ? 4.051 -10.602 -4.461 1 98.38 85 LEU A O 1
ATOM 696 N N . THR A 1 86 ? 4.633 -10.984 -6.582 1 97.81 86 THR A N 1
ATOM 697 C CA . THR A 1 86 ? 3.416 -11.68 -6.992 1 97.81 86 THR A CA 1
ATOM 698 C C . THR A 1 86 ? 3.75 -13.016 -7.648 1 97.81 86 THR A C 1
ATOM 700 O O . THR A 1 86 ? 4.711 -13.117 -8.414 1 97.81 86 THR A O 1
ATOM 703 N N . ILE A 1 87 ? 2.961 -14.031 -7.352 1 97.31 87 ILE A N 1
ATOM 704 C CA . ILE A 1 87 ? 3.146 -15.344 -7.961 1 97.31 87 ILE A CA 1
ATOM 705 C C . ILE A 1 87 ? 1.789 -16 -8.195 1 97.31 87 ILE A C 1
ATOM 707 O O . ILE A 1 87 ? 0.9 -15.922 -7.34 1 97.31 87 ILE A O 1
ATOM 711 N N . TYR A 1 88 ? 1.639 -16.562 -9.32 1 97.31 88 TYR A N 1
ATOM 712 C CA . TYR A 1 88 ? 0.48 -17.391 -9.672 1 97.31 88 TYR A CA 1
ATOM 713 C C . TYR A 1 88 ? 0.908 -18.672 -10.352 1 97.31 88 TYR A C 1
ATOM 715 O O . TYR A 1 88 ? 1.802 -18.672 -11.203 1 97.31 88 TYR A O 1
ATOM 723 N N . LEU A 1 89 ? 0.344 -19.719 -9.945 1 97.19 89 LEU A N 1
ATOM 724 C CA . LEU A 1 89 ? 0.499 -21 -10.617 1 97.19 89 LEU A CA 1
ATOM 725 C C . LEU A 1 89 ? -0.813 -21.438 -11.258 1 97.19 89 LEU A C 1
ATOM 727 O O . LEU A 1 89 ? -1.893 -21.078 -10.781 1 97.19 89 LEU A O 1
ATOM 731 N N . ASP A 1 90 ? -0.651 -22.141 -12.344 1 97.19 90 ASP A N 1
ATOM 732 C CA . ASP A 1 90 ? -1.854 -22.719 -12.93 1 97.19 90 ASP A CA 1
ATOM 733 C C . ASP A 1 90 ? -2.645 -23.516 -11.891 1 97.19 90 ASP A C 1
ATOM 735 O O . ASP A 1 90 ? -2.066 -24.266 -11.109 1 97.19 90 ASP A O 1
ATOM 739 N N . HIS A 1 91 ? -3.934 -23.312 -11.836 1 93.5 91 HIS A N 1
ATOM 740 C CA . HIS A 1 91 ? -4.785 -23.906 -10.812 1 93.5 91 HIS A CA 1
ATOM 741 C C . HIS A 1 91 ? -4.773 -25.422 -10.891 1 93.5 91 HIS A C 1
ATOM 743 O O . HIS A 1 91 ? -5.102 -26.109 -9.914 1 93.5 91 HIS A O 1
ATOM 749 N N . ASP A 1 92 ? -4.371 -25.953 -11.984 1 90.75 92 ASP A N 1
ATOM 750 C CA . ASP A 1 92 ? -4.367 -27.391 -12.188 1 90.75 92 ASP A CA 1
ATOM 751 C C . ASP A 1 92 ? -3.047 -28.016 -11.727 1 90.75 92 ASP A C 1
ATOM 753 O O . ASP A 1 92 ? -2.914 -29.234 -11.664 1 90.75 92 ASP A O 1
ATOM 757 N N . VAL A 1 93 ? -2.148 -27.141 -11.523 1 84.88 93 VAL A N 1
ATOM 758 C CA . VAL A 1 93 ? -0.829 -27.641 -11.148 1 84.88 93 VAL A CA 1
ATOM 759 C C . VAL A 1 93 ? -0.828 -28.031 -9.672 1 84.88 93 VAL A C 1
ATOM 761 O O . VAL A 1 93 ? -1.267 -27.25 -8.812 1 84.88 93 VAL A O 1
ATOM 764 N N . ARG A 1 94 ? -0.917 -29.391 -9.383 1 65.19 94 ARG A N 1
ATOM 765 C CA . ARG A 1 94 ? -0.806 -29.906 -8.016 1 65.19 94 ARG A CA 1
ATOM 766 C C . ARG A 1 94 ? 0.614 -30.375 -7.719 1 65.19 94 ARG A C 1
ATOM 768 O O . ARG A 1 94 ? 1.259 -30.984 -8.57 1 65.19 94 ARG A O 1
ATOM 775 N N . ARG A 1 95 ? 1.031 -30.047 -6.617 1 65.31 95 ARG A N 1
ATOM 776 C CA . ARG A 1 95 ? 2.129 -30.672 -5.875 1 65.31 95 ARG A CA 1
ATOM 777 C C . ARG A 1 95 ? 3.342 -30.875 -6.773 1 65.31 95 ARG A C 1
ATOM 779 O O . ARG A 1 95 ? 3.207 -31.359 -7.902 1 65.31 95 ARG A O 1
ATOM 786 N N . GLY A 1 96 ? 4.32 -29.812 -6.797 1 75.81 96 GLY A N 1
ATOM 787 C CA . GLY A 1 96 ? 5.551 -30.125 -7.504 1 75.81 96 GLY A CA 1
ATOM 788 C C . GLY A 1 96 ? 6.688 -29.172 -7.18 1 75.81 96 GLY A C 1
ATOM 789 O O . GLY A 1 96 ? 7.75 -29.234 -7.801 1 75.81 96 GLY A O 1
ATOM 790 N N . GLY A 1 97 ? 6.391 -28.297 -6.285 1 88.75 97 GLY A N 1
ATOM 791 C CA . GLY A 1 97 ? 7.488 -27.453 -5.855 1 88.75 97 GLY A CA 1
ATOM 792 C C . GLY A 1 97 ? 7.785 -26.328 -6.836 1 88.75 97 GLY A C 1
ATOM 793 O O . GLY A 1 97 ? 8.758 -25.578 -6.66 1 88.75 97 GLY A O 1
ATOM 794 N N . LEU A 1 98 ? 6.938 -26.156 -7.914 1 93.06 98 LEU A N 1
ATOM 795 C CA . LEU A 1 98 ? 7.188 -25.172 -8.969 1 93.06 98 LEU A CA 1
ATOM 796 C C . LEU A 1 98 ? 7.188 -23.75 -8.398 1 93.06 98 LEU A C 1
ATOM 798 O O . LEU A 1 98 ? 7.992 -22.922 -8.812 1 93.06 98 LEU A O 1
ATOM 802 N N . GLY A 1 99 ? 6.309 -23.5 -7.441 1 95.12 99 GLY A N 1
ATOM 803 C CA . GLY A 1 99 ? 6.223 -22.188 -6.836 1 95.12 99 GLY A CA 1
ATOM 804 C C . GLY A 1 99 ? 7.5 -21.766 -6.121 1 95.12 99 GLY A C 1
ATOM 805 O O . GLY A 1 99 ? 7.977 -20.656 -6.293 1 95.12 99 GLY A O 1
ATOM 806 N N . ARG A 1 100 ? 7.98 -22.703 -5.387 1 95.25 100 ARG A N 1
ATOM 807 C CA . ARG A 1 100 ? 9.211 -22.422 -4.645 1 95.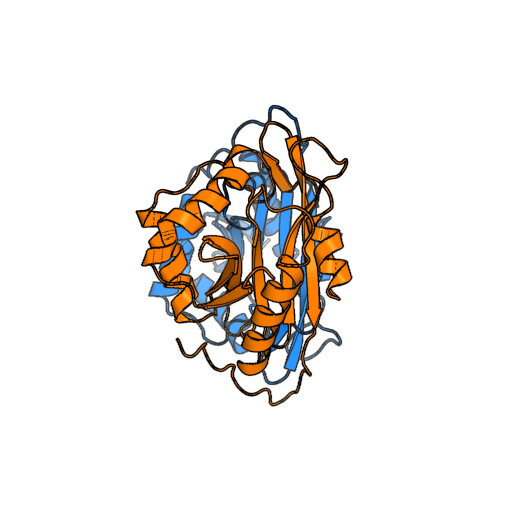25 100 ARG A CA 1
ATOM 808 C C . ARG A 1 100 ? 10.359 -22.109 -5.594 1 95.25 100 ARG A C 1
ATOM 810 O O . ARG A 1 100 ? 11.078 -21.125 -5.395 1 95.25 100 ARG A O 1
ATOM 817 N N . VAL A 1 101 ? 10.5 -22.922 -6.609 1 95.44 101 VAL A N 1
ATOM 818 C CA . VAL A 1 101 ? 11.578 -22.766 -7.578 1 95.44 101 VAL A CA 1
ATOM 819 C C . VAL A 1 101 ? 11.438 -21.406 -8.281 1 95.44 101 VAL A C 1
ATOM 821 O O . VAL A 1 101 ? 12.414 -20.688 -8.445 1 95.44 101 VAL A O 1
ATOM 824 N N . LEU A 1 102 ? 10.289 -21.094 -8.672 1 96.31 102 LEU A N 1
ATOM 825 C CA . LEU A 1 102 ? 9.992 -19.844 -9.359 1 96.31 102 LEU A CA 1
ATOM 826 C C . LEU A 1 102 ? 10.266 -18.656 -8.453 1 96.31 102 LEU A C 1
ATOM 828 O O . LEU A 1 102 ? 10.914 -17.688 -8.867 1 96.31 102 LEU A O 1
ATOM 832 N N . TYR A 1 103 ? 9.805 -18.719 -7.234 1 95.94 103 TYR A N 1
ATOM 833 C CA . TYR A 1 103 ? 9.969 -17.641 -6.273 1 95.94 103 TYR A CA 1
ATOM 834 C C . TYR A 1 103 ? 11.445 -17.406 -5.961 1 95.94 103 TYR A C 1
ATOM 836 O O . TYR A 1 103 ? 11.906 -16.266 -5.895 1 95.94 103 TYR A O 1
ATOM 844 N N . GLU A 1 104 ? 12.148 -18.453 -5.75 1 95.94 104 GLU A N 1
ATOM 845 C CA . GLU A 1 104 ? 13.57 -18.359 -5.445 1 95.94 104 GLU A CA 1
ATOM 846 C C . GLU A 1 104 ? 14.336 -17.719 -6.598 1 95.94 104 GLU A C 1
ATOM 848 O O . GLU A 1 104 ? 15.242 -16.906 -6.379 1 95.94 104 GLU A O 1
ATOM 853 N N . ALA A 1 105 ? 13.961 -18.109 -7.824 1 97.5 105 ALA A N 1
ATOM 854 C CA . ALA A 1 105 ? 14.578 -17.484 -8.992 1 97.5 105 ALA A CA 1
ATOM 855 C C . ALA A 1 105 ? 14.312 -15.984 -9.016 1 97.5 105 ALA A C 1
ATOM 857 O O . ALA A 1 105 ? 15.203 -15.195 -9.312 1 97.5 105 ALA A O 1
ATOM 858 N N . LEU A 1 106 ? 13.117 -15.602 -8.711 1 98.06 106 LEU A N 1
ATOM 859 C CA . LEU A 1 106 ? 12.742 -14.195 -8.672 1 98.06 106 LEU A CA 1
ATOM 860 C C . LEU A 1 106 ? 13.523 -13.461 -7.586 1 98.06 106 LEU A C 1
ATOM 862 O O . LEU A 1 106 ? 14.07 -12.383 -7.836 1 98.06 106 LEU A O 1
ATOM 866 N N . ALA A 1 107 ? 13.594 -14.039 -6.414 1 97.62 107 ALA A N 1
ATOM 867 C CA . ALA A 1 107 ? 14.305 -13.438 -5.289 1 97.62 107 ALA A CA 1
ATOM 868 C C . ALA A 1 107 ? 15.781 -13.242 -5.609 1 97.62 107 ALA A C 1
ATOM 870 O O . ALA A 1 107 ? 16.375 -12.227 -5.238 1 97.62 107 ALA A O 1
ATOM 871 N N . ASP A 1 108 ? 16.328 -14.203 -6.289 1 97.12 108 ASP A N 1
ATOM 872 C CA . ASP A 1 108 ? 17.734 -14.117 -6.668 1 97.12 108 ASP A CA 1
ATOM 873 C C . ASP A 1 108 ? 17.969 -12.922 -7.59 1 97.12 108 ASP A C 1
ATOM 875 O O . ASP A 1 108 ? 18.969 -12.219 -7.441 1 97.12 108 ASP A O 1
ATOM 879 N N . GLN A 1 109 ? 17.094 -12.75 -8.531 1 97.44 109 GLN A N 1
ATOM 880 C CA . GLN A 1 109 ? 17.219 -11.609 -9.43 1 97.44 109 GLN A CA 1
ATOM 881 C C . GLN A 1 109 ? 17.109 -10.289 -8.664 1 97.44 109 GLN A C 1
ATOM 883 O O . GLN A 1 109 ? 17.875 -9.352 -8.922 1 97.44 109 GLN A O 1
ATOM 888 N N . LEU A 1 110 ? 16.234 -10.219 -7.781 1 98 110 LEU A N 1
ATOM 889 C CA . LEU A 1 110 ? 16.031 -9 -7 1 98 110 LEU A CA 1
ATOM 890 C C . LEU A 1 110 ? 17.234 -8.719 -6.109 1 98 110 LEU A C 1
ATOM 892 O O . LEU A 1 110 ? 17.641 -7.562 -5.961 1 98 110 LEU A O 1
ATOM 896 N N . LYS A 1 111 ? 17.75 -9.758 -5.547 1 97.19 111 LYS A N 1
ATOM 897 C CA . LYS A 1 111 ? 18.969 -9.602 -4.754 1 97.19 111 LYS A CA 1
ATOM 898 C C . LYS A 1 111 ? 20.094 -9.023 -5.598 1 97.19 111 LYS A C 1
ATOM 900 O O . LYS A 1 111 ? 20.828 -8.141 -5.141 1 97.19 111 LYS A O 1
ATOM 905 N N . ALA A 1 112 ? 20.203 -9.508 -6.77 1 96.25 112 ALA A N 1
ATOM 906 C CA . ALA A 1 112 ? 21.25 -9.039 -7.68 1 96.25 112 ALA A CA 1
ATOM 907 C C . ALA A 1 112 ? 21.031 -7.57 -8.039 1 96.25 112 ALA A C 1
ATOM 909 O O . ALA A 1 112 ? 22 -6.852 -8.32 1 96.25 112 ALA A O 1
ATOM 910 N N . MET A 1 113 ? 19.859 -7.086 -8.016 1 96.75 113 MET A N 1
ATOM 911 C CA . MET A 1 113 ? 19.516 -5.695 -8.312 1 96.75 113 MET A CA 1
ATOM 912 C C . MET A 1 113 ? 19.859 -4.789 -7.137 1 96.75 113 MET A C 1
ATOM 914 O O . MET A 1 113 ? 19.859 -3.564 -7.273 1 96.75 113 MET A O 1
ATOM 918 N N . GLY A 1 114 ? 20.016 -5.395 -5.926 1 97.25 114 GLY A N 1
ATOM 919 C CA . GLY A 1 114 ? 20.281 -4.617 -4.727 1 97.25 114 GLY A CA 1
ATOM 920 C C . GLY A 1 114 ? 19.062 -4.445 -3.844 1 97.25 114 GLY A C 1
ATOM 921 O O . GLY A 1 114 ? 19.078 -3.648 -2.904 1 97.25 114 GLY A O 1
ATOM 922 N N . VAL A 1 115 ? 18.031 -5.164 -4.176 1 98.19 115 VAL A N 1
ATOM 923 C CA . VAL A 1 115 ? 16.844 -5.137 -3.332 1 98.19 115 VAL A CA 1
ATOM 924 C C . VAL A 1 115 ? 17.156 -5.785 -1.985 1 98.19 115 VAL A C 1
ATOM 926 O O . VAL A 1 115 ? 17.859 -6.801 -1.925 1 98.19 115 VAL A O 1
ATOM 929 N N . LEU A 1 116 ? 16.562 -5.23 -0.921 1 98.75 116 LEU A N 1
ATOM 930 C CA . LEU A 1 116 ? 16.875 -5.68 0.427 1 98.75 116 LEU A CA 1
ATOM 931 C C . LEU A 1 116 ? 15.648 -6.258 1.118 1 98.75 116 LEU A C 1
ATOM 933 O O . LEU A 1 116 ? 15.773 -7.105 2.006 1 98.75 116 LEU A O 1
ATOM 937 N N . ASN A 1 117 ? 14.484 -5.762 0.8 1 98.81 117 ASN A N 1
ATOM 938 C CA . ASN A 1 117 ? 13.227 -6.188 1.406 1 98.81 117 ASN A CA 1
ATOM 939 C C . ASN A 1 117 ? 12.266 -6.754 0.365 1 98.81 117 ASN A C 1
ATOM 941 O O . ASN A 1 117 ? 12.031 -6.137 -0.673 1 98.81 117 ASN A O 1
ATOM 945 N N . LEU A 1 118 ? 11.727 -7.883 0.642 1 98.81 118 LEU A N 1
ATOM 946 C CA . LEU A 1 118 ? 10.648 -8.461 -0.153 1 98.81 118 LEU A CA 1
ATOM 947 C C . LEU A 1 118 ? 9.328 -8.438 0.616 1 98.81 118 LEU A C 1
ATOM 949 O O . LEU A 1 118 ? 9.305 -8.711 1.818 1 98.81 118 LEU A O 1
ATOM 953 N N . TYR A 1 119 ? 8.281 -8.094 -0.078 1 98.81 119 TYR A N 1
ATOM 954 C CA . TYR A 1 119 ? 6.961 -8.039 0.54 1 98.81 119 TYR A CA 1
ATOM 955 C C . TYR A 1 119 ? 5.941 -8.82 -0.281 1 98.81 119 TYR A C 1
ATOM 957 O O . TYR A 1 119 ? 5.988 -8.812 -1.514 1 98.81 119 TYR A O 1
ATOM 965 N N . ALA A 1 120 ? 5.098 -9.492 0.381 1 98.31 120 ALA A N 1
ATOM 966 C CA . ALA A 1 120 ? 3.928 -10.125 -0.22 1 98.31 120 ALA A CA 1
ATOM 967 C C . ALA A 1 120 ? 2.639 -9.609 0.419 1 98.31 120 ALA A C 1
ATOM 969 O O . ALA A 1 120 ? 2.518 -9.578 1.646 1 98.31 120 ALA A O 1
ATOM 970 N N . ARG A 1 121 ? 1.777 -9.133 -0.344 1 97.56 121 ARG A N 1
ATOM 971 C CA . ARG A 1 121 ? 0.431 -8.742 0.059 1 97.56 121 ARG A CA 1
ATOM 972 C C . ARG A 1 121 ? -0.587 -9.812 -0.319 1 97.56 121 ARG A C 1
ATOM 974 O O . ARG A 1 121 ? -0.769 -10.117 -1.5 1 97.56 121 ARG A O 1
ATOM 981 N N . ILE A 1 122 ? -1.269 -10.344 0.661 1 97.62 122 ILE A N 1
ATOM 982 C CA . ILE A 1 122 ? -2.018 -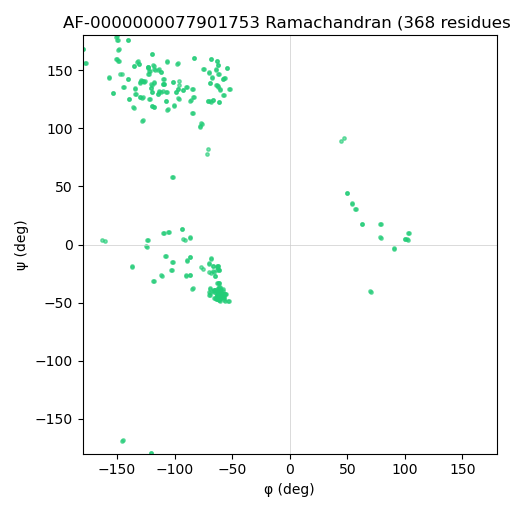11.586 0.464 1 97.62 122 ILE A CA 1
ATOM 983 C C . ILE A 1 122 ? -3.41 -11.445 1.075 1 97.62 122 ILE A C 1
ATOM 985 O O . ILE A 1 122 ? -3.553 -11 2.215 1 97.62 122 ILE A O 1
ATOM 989 N N . GLY A 1 123 ? -4.438 -11.797 0.269 1 97.75 123 GLY A N 1
ATOM 990 C CA . GLY A 1 123 ? -5.727 -12 0.905 1 97.75 123 GLY A CA 1
ATOM 991 C C . GLY A 1 123 ? -5.699 -13.062 1.989 1 97.75 123 GLY A C 1
ATOM 992 O O . GLY A 1 123 ? -5.039 -14.086 1.841 1 97.75 123 GLY A O 1
ATOM 993 N N . TYR A 1 124 ? -6.41 -12.844 3.023 1 98.06 124 TYR A N 1
ATOM 994 C CA . TYR A 1 124 ? -6.348 -13.734 4.18 1 98.06 124 TYR A CA 1
ATOM 995 C C . TYR A 1 124 ? -7.738 -13.961 4.762 1 98.06 124 TYR A C 1
ATOM 997 O O . TYR A 1 124 ? -8.438 -13.008 5.109 1 98.06 124 TYR A O 1
ATOM 1005 N N . PRO A 1 125 ? -8.125 -15.227 4.875 1 97.25 125 PRO A N 1
ATOM 1006 C CA . PRO A 1 125 ? -9.461 -15.539 5.391 1 97.25 125 PRO A CA 1
ATOM 1007 C C . PRO A 1 125 ? -9.516 -15.562 6.914 1 97.25 125 PRO A C 1
ATOM 1009 O O . PRO A 1 125 ? -8.57 -16.016 7.566 1 97.25 125 PRO A O 1
ATOM 1012 N N . GLN A 1 126 ? -10.547 -14.914 7.398 1 94.12 126 GLN A N 1
ATOM 1013 C CA . GLN A 1 126 ? -10.82 -15.141 8.812 1 94.12 126 GLN A CA 1
ATOM 1014 C C . GLN A 1 126 ? -11.148 -16.609 9.086 1 94.12 126 GLN A C 1
ATOM 1016 O O . GLN A 1 126 ? -10.609 -17.203 10.016 1 94.12 126 GLN A O 1
ATOM 1021 N N . ALA A 1 127 ? -11.961 -17.125 8.258 1 95.19 127 ALA A N 1
ATOM 1022 C CA . ALA A 1 127 ? -12.25 -18.547 8.141 1 95.19 127 ALA A CA 1
ATOM 1023 C C . ALA A 1 127 ? -12.148 -19.016 6.691 1 95.19 127 ALA A C 1
ATOM 1025 O O . ALA A 1 127 ? -12.703 -18.375 5.789 1 95.19 127 ALA A O 1
ATOM 1026 N N . GLU A 1 128 ? -11.352 -20.062 6.531 1 97.31 128 GLU A N 1
ATOM 1027 C CA . GLU A 1 128 ? -11.188 -20.531 5.164 1 97.31 128 GLU A CA 1
ATOM 1028 C C . GLU A 1 128 ? -12.531 -20.891 4.527 1 97.31 128 GLU A C 1
ATOM 1030 O O . GLU A 1 128 ? -13.445 -21.328 5.219 1 97.31 128 GLU A O 1
ATOM 1035 N N . ASP A 1 129 ? -12.625 -20.594 3.26 1 97.62 129 ASP A N 1
ATOM 1036 C CA . ASP A 1 129 ? -13.828 -20.938 2.508 1 97.62 129 ASP A CA 1
ATOM 1037 C C . ASP A 1 129 ? -13.484 -21.328 1.072 1 97.62 129 ASP A C 1
ATOM 1039 O O . ASP A 1 129 ? -12.336 -21.656 0.767 1 97.62 129 ASP A O 1
ATOM 1043 N N . GLU A 1 130 ? -14.461 -21.453 0.17 1 97.12 130 GLU A N 1
ATOM 1044 C CA . GLU A 1 130 ? -14.258 -21.984 -1.179 1 97.12 130 GLU A CA 1
ATOM 1045 C C . GLU A 1 130 ? -13.445 -21 -2.027 1 97.12 130 GLU A C 1
ATOM 1047 O O . GLU A 1 130 ? -12.891 -21.375 -3.062 1 97.12 130 GLU A O 1
ATOM 1052 N N . TYR A 1 131 ? -13.359 -19.766 -1.57 1 97.69 131 TYR A N 1
ATOM 1053 C CA . TYR A 1 131 ? -12.75 -18.734 -2.408 1 97.69 131 TYR A CA 1
ATOM 1054 C C . TYR A 1 131 ? -11.328 -18.438 -1.95 1 97.69 131 TYR A C 1
ATOM 1056 O O . TYR A 1 131 ? -10.531 -17.875 -2.711 1 97.69 131 TYR A O 1
ATOM 1064 N N . LEU A 1 132 ? -11.031 -18.766 -0.672 1 97.81 132 LEU A N 1
ATOM 1065 C CA . LEU A 1 132 ? -9.75 -18.344 -0.118 1 97.81 132 LEU A CA 1
ATOM 1066 C C . LEU A 1 132 ? -9.312 -19.281 1.003 1 97.81 132 LEU A C 1
ATOM 1068 O O . LEU A 1 132 ? -10.086 -19.562 1.916 1 97.81 132 LEU A O 1
ATOM 1072 N N . THR A 1 133 ? -8.109 -19.719 0.928 1 96.94 133 THR A N 1
ATOM 1073 C CA . THR A 1 133 ? -7.461 -20.484 1.984 1 96.94 133 THR A CA 1
ATOM 1074 C C . THR A 1 133 ? -6.211 -19.766 2.482 1 96.94 133 THR A C 1
ATOM 1076 O O . THR A 1 133 ? -5.879 -18.672 2.004 1 96.94 133 THR A O 1
ATOM 1079 N N . LYS A 1 134 ? -5.57 -20.391 3.406 1 97.25 134 LYS A N 1
ATOM 1080 C CA . LYS A 1 134 ? -4.371 -19.781 3.977 1 97.25 134 LYS A CA 1
ATOM 1081 C C . LYS A 1 134 ? -3.117 -20.266 3.258 1 97.25 134 LYS A C 1
ATOM 1083 O O . LYS A 1 134 ? -1.998 -20.031 3.719 1 97.25 134 LYS A O 1
ATOM 1088 N N . ASN A 1 135 ? -3.285 -20.891 2.143 1 94.12 135 ASN A N 1
ATOM 1089 C CA . ASN A 1 135 ? -2.195 -21.547 1.431 1 94.12 135 ASN A CA 1
ATOM 1090 C C . ASN A 1 135 ? -1.105 -20.562 1.034 1 94.12 135 ASN A C 1
ATOM 1092 O O . ASN A 1 135 ? 0.083 -20.844 1.197 1 94.12 135 ASN A O 1
ATOM 1096 N N . SER A 1 136 ? -1.507 -19.438 0.521 1 95.56 136 SER A N 1
ATOM 1097 C CA . SER A 1 136 ? -0.525 -18.453 0.077 1 95.56 136 SER A CA 1
ATOM 1098 C C . SER A 1 136 ? 0.345 -17.984 1.235 1 95.56 136 SER A C 1
ATOM 1100 O O . SER A 1 136 ? 1.567 -17.891 1.103 1 95.56 136 SER A O 1
ATOM 1102 N N . ALA A 1 137 ? -0.284 -17.672 2.367 1 96.88 137 ALA A N 1
ATOM 1103 C CA . ALA A 1 137 ? 0.465 -17.25 3.549 1 96.88 137 ALA A CA 1
ATOM 1104 C C . ALA A 1 137 ? 1.44 -18.328 3.994 1 96.88 137 ALA A C 1
ATOM 1106 O O . ALA A 1 137 ? 2.602 -18.047 4.293 1 96.88 137 ALA A O 1
ATOM 1107 N N . GLN A 1 138 ? 1.013 -19.547 4.039 1 96.31 138 GLN A N 1
ATOM 1108 C CA . GLN A 1 138 ? 1.838 -20.672 4.438 1 96.31 138 GLN A CA 1
ATOM 1109 C C . GLN A 1 138 ? 3 -20.875 3.469 1 96.31 138 GLN A C 1
ATOM 1111 O O . GLN A 1 138 ? 4.121 -21.172 3.889 1 96.31 138 GLN A O 1
ATOM 1116 N N . PHE A 1 139 ? 2.65 -20.781 2.227 1 95.5 139 PHE A N 1
ATOM 1117 C CA . PHE A 1 139 ? 3.678 -20.859 1.195 1 95.5 139 PHE A CA 1
ATOM 1118 C C . PHE A 1 139 ? 4.793 -19.859 1.462 1 95.5 139 PHE A C 1
ATOM 1120 O O . PHE A 1 139 ? 5.973 -20.219 1.48 1 95.5 139 PHE A O 1
ATOM 1127 N N . HIS A 1 140 ? 4.453 -18.625 1.729 1 97.5 140 HIS A N 1
ATOM 1128 C CA . HIS A 1 140 ? 5.441 -17.562 1.957 1 97.5 140 HIS A CA 1
ATOM 1129 C C . HIS A 1 140 ? 6.184 -17.781 3.271 1 97.5 140 HIS A C 1
ATOM 1131 O O . HIS A 1 140 ? 7.387 -17.531 3.361 1 97.5 140 HIS A O 1
ATOM 1137 N N . GLU A 1 141 ? 5.445 -18.234 4.258 1 97.81 141 GLU A N 1
ATOM 1138 C CA . GLU A 1 141 ? 6.105 -18.578 5.516 1 97.81 141 GLU A CA 1
ATOM 1139 C C . GLU A 1 141 ? 7.215 -19.594 5.305 1 97.81 141 GLU A C 1
ATOM 1141 O O . GLU A 1 141 ? 8.312 -19.453 5.852 1 97.81 141 GLU A O 1
ATOM 1146 N N . HIS A 1 142 ? 6.945 -20.578 4.488 1 96.12 142 HIS A N 1
ATOM 1147 C CA . HIS A 1 142 ? 7.914 -21.625 4.199 1 96.12 142 HIS A CA 1
ATOM 1148 C C . HIS A 1 142 ? 9.117 -21.078 3.445 1 96.12 142 HIS A C 1
ATOM 1150 O O . HIS A 1 142 ? 10.203 -21.672 3.475 1 96.12 142 HIS A O 1
ATOM 1156 N N . LEU A 1 143 ? 8.898 -19.984 2.807 1 96.44 143 LEU A N 1
ATOM 1157 C CA . LEU A 1 143 ? 9.977 -19.375 2.047 1 96.44 143 LEU A CA 1
ATOM 1158 C C . LEU A 1 143 ? 10.727 -18.344 2.896 1 96.44 143 LEU A C 1
ATOM 1160 O O . LEU A 1 143 ? 11.586 -17.625 2.391 1 96.44 143 LEU A O 1
ATOM 1164 N N . GLY A 1 144 ? 10.383 -18.219 4.164 1 97.56 144 GLY A N 1
ATOM 1165 C CA . GLY A 1 144 ? 11.148 -17.391 5.082 1 97.56 144 GLY A CA 1
ATOM 1166 C C . GLY A 1 144 ? 10.508 -16.031 5.32 1 97.56 144 GLY A C 1
ATOM 1167 O O . GLY A 1 144 ? 11.102 -15.172 5.977 1 97.56 144 GLY A O 1
ATOM 1168 N N . PHE A 1 145 ? 9.336 -15.828 4.766 1 98.44 145 PHE A N 1
ATOM 1169 C CA . PHE A 1 145 ? 8.617 -14.594 5.074 1 98.44 145 PHE A CA 1
ATOM 1170 C C . PHE A 1 145 ? 8.016 -14.648 6.473 1 98.44 145 PHE A C 1
ATOM 1172 O O . PHE A 1 145 ? 7.668 -15.727 6.961 1 98.44 145 PHE A O 1
ATOM 1179 N N . THR A 1 146 ? 7.883 -13.492 7.09 1 98.38 146 THR A N 1
ATOM 1180 C CA . THR A 1 146 ? 7.219 -13.359 8.383 1 98.38 146 THR A CA 1
ATOM 1181 C C . THR A 1 146 ? 6.066 -12.359 8.297 1 98.38 146 THR A C 1
ATOM 1183 O O . THR A 1 146 ? 6.09 -11.445 7.473 1 98.38 146 THR A O 1
ATOM 1186 N N . PRO A 1 147 ? 5.074 -12.508 9.125 1 97.88 147 PRO A N 1
ATOM 1187 C CA . PRO A 1 147 ? 3.98 -11.531 9.117 1 97.88 147 PRO A CA 1
ATOM 1188 C C . PRO A 1 147 ? 4.449 -10.117 9.445 1 97.88 147 PRO A C 1
ATOM 1190 O O . PRO A 1 147 ? 5.219 -9.922 10.391 1 97.88 147 PRO A O 1
ATOM 1193 N N . ALA A 1 148 ? 4.012 -9.172 8.672 1 98.38 148 ALA A N 1
ATOM 1194 C CA . ALA A 1 148 ? 4.352 -7.77 8.883 1 98.38 148 ALA A CA 1
ATOM 1195 C C . ALA A 1 148 ? 3.127 -6.969 9.312 1 98.38 148 ALA A C 1
ATOM 1197 O O . ALA A 1 148 ? 3.254 -5.926 9.961 1 98.38 148 ALA A O 1
ATOM 1198 N N . GLY A 1 149 ? 1.941 -7.434 8.93 1 98.38 149 GLY A N 1
ATOM 1199 C CA . GLY A 1 149 ? 0.738 -6.703 9.297 1 98.38 149 GLY A CA 1
ATOM 1200 C C . GLY A 1 149 ? -0.537 -7.391 8.836 1 98.38 149 GLY A C 1
ATOM 1201 O O . GLY A 1 149 ? -0.516 -8.195 7.902 1 98.38 149 GLY A O 1
ATOM 1202 N N . THR A 1 150 ? -1.617 -7.094 9.508 1 98.5 150 THR A N 1
ATOM 1203 C CA . THR A 1 150 ? -2.953 -7.578 9.188 1 98.5 150 THR A CA 1
ATOM 1204 C C . THR A 1 150 ? -3.943 -6.422 9.094 1 98.5 150 THR A C 1
ATOM 1206 O O . THR A 1 150 ? -4.031 -5.598 10.008 1 98.5 150 THR A O 1
ATOM 1209 N N . PHE A 1 151 ? -4.609 -6.324 8.055 1 98.69 151 PHE A N 1
ATOM 1210 C CA . PHE A 1 151 ? -5.684 -5.379 7.781 1 98.69 151 PHE A CA 1
ATOM 1211 C C . PHE A 1 151 ? -7.035 -6.074 7.793 1 98.69 151 PHE A C 1
ATOM 1213 O O . PHE A 1 151 ? -7.266 -7.008 7.02 1 98.69 151 PHE A O 1
ATOM 1220 N N . HIS A 1 152 ? -7.914 -5.637 8.586 1 98.56 152 HIS A N 1
ATOM 1221 C CA . HIS A 1 152 ? -9.094 -6.438 8.906 1 98.56 152 HIS A CA 1
ATOM 1222 C C . HIS A 1 152 ? -10.281 -6.027 8.039 1 98.56 152 HIS A C 1
ATOM 1224 O O . HIS A 1 152 ? -10.555 -4.836 7.875 1 98.56 152 HIS A O 1
ATOM 1230 N N . ASN A 1 153 ? -10.977 -7.016 7.48 1 98.38 153 ASN A N 1
ATOM 1231 C CA . ASN A 1 153 ? -12.203 -6.812 6.715 1 98.38 153 ASN A CA 1
ATOM 1232 C C . ASN A 1 153 ? -12.031 -5.723 5.66 1 98.38 153 ASN A C 1
ATOM 1234 O O . ASN A 1 153 ? -12.898 -4.863 5.5 1 98.38 153 ASN A O 1
ATOM 1238 N N . CYS A 1 154 ? -10.922 -5.75 4.957 1 98.19 154 CYS A N 1
ATOM 1239 C CA . CYS A 1 154 ? -10.617 -4.629 4.07 1 98.19 154 CYS A CA 1
ATOM 1240 C C . CYS A 1 154 ? -10.938 -4.977 2.621 1 98.19 154 CYS A C 1
ATOM 1242 O O . CYS A 1 154 ? -10.961 -4.098 1.758 1 98.19 154 CYS A O 1
ATOM 1244 N N . GLY A 1 155 ? -11.117 -6.227 2.342 1 98.06 155 GLY A N 1
ATOM 1245 C CA . GLY A 1 155 ? -11.477 -6.66 1 1 98.06 155 GLY A CA 1
ATOM 1246 C C . GLY A 1 155 ? -12.859 -7.273 0.92 1 98.06 155 GLY A C 1
ATOM 1247 O O . GLY A 1 155 ? -13.219 -8.125 1.736 1 98.06 155 GLY A O 1
ATOM 1248 N N . TYR A 1 156 ? -13.688 -6.809 -0.015 1 98.25 156 TYR A N 1
ATOM 1249 C CA . TYR A 1 156 ? -15.055 -7.289 -0.203 1 98.25 156 TYR A CA 1
ATOM 1250 C C . TYR A 1 156 ? -15.227 -7.91 -1.584 1 98.25 156 TYR A C 1
ATOM 1252 O O . TYR A 1 156 ? -15.062 -7.23 -2.602 1 98.25 156 TYR A O 1
ATOM 1260 N N . LYS A 1 157 ? -15.539 -9.125 -1.63 1 97.62 157 LYS A N 1
ATOM 1261 C CA . LYS A 1 157 ? -15.781 -9.852 -2.875 1 97.62 157 LYS A CA 1
ATOM 1262 C C . LYS A 1 157 ? -16.656 -11.078 -2.637 1 97.62 157 LYS A C 1
ATOM 1264 O O . LYS A 1 157 ? -16.531 -11.75 -1.611 1 97.62 157 LYS A O 1
ATOM 1269 N N . PHE A 1 158 ? -17.5 -11.359 -3.578 1 97.25 158 PHE A N 1
ATOM 1270 C CA . PHE A 1 158 ? -18.453 -12.477 -3.545 1 97.25 158 PHE A CA 1
ATOM 1271 C C . PHE A 1 158 ? -19.344 -12.391 -2.311 1 97.25 158 PHE A C 1
ATOM 1273 O O . PHE A 1 158 ? -19.672 -13.414 -1.71 1 97.25 158 PHE A O 1
ATOM 1280 N N . GLY A 1 159 ? -19.609 -11.172 -1.853 1 96.75 159 GLY A N 1
ATOM 1281 C CA . GLY A 1 159 ? -20.547 -10.953 -0.758 1 96.75 159 GLY A CA 1
ATOM 1282 C C . GLY A 1 159 ? -19.938 -11.242 0.605 1 96.75 159 GLY A C 1
ATOM 1283 O O . GLY A 1 159 ? -20.656 -11.43 1.582 1 96.75 159 GLY A O 1
ATOM 1284 N N . ARG A 1 160 ? -18.594 -11.281 0.617 1 97.69 160 ARG A N 1
ATOM 1285 C CA . ARG A 1 160 ? -17.906 -11.609 1.865 1 97.69 160 ARG A CA 1
ATOM 1286 C C . ARG A 1 160 ? -16.734 -10.672 2.107 1 97.69 160 ARG A C 1
ATOM 1288 O O . ARG A 1 160 ? -16.172 -10.102 1.162 1 97.69 160 ARG A O 1
ATOM 1295 N N . TRP A 1 161 ? -16.422 -10.516 3.387 1 98.06 161 TRP A N 1
ATOM 1296 C CA . TRP A 1 161 ? -15.289 -9.695 3.797 1 98.06 161 TRP A CA 1
ATOM 1297 C C . TRP A 1 161 ? -14.086 -10.562 4.152 1 98.06 161 TRP A C 1
ATOM 1299 O O . TRP A 1 161 ? -14.234 -11.609 4.789 1 98.06 161 TRP A O 1
ATOM 1309 N N . TYR A 1 162 ? -12.945 -10.133 3.764 1 98.5 162 TYR A N 1
ATOM 1310 C CA . TYR A 1 162 ? -11.695 -10.828 4.039 1 98.5 162 TYR A CA 1
ATOM 1311 C C . TYR A 1 162 ? -10.656 -9.867 4.602 1 98.5 162 TYR A C 1
ATOM 1313 O O . TYR A 1 162 ? -10.742 -8.656 4.402 1 98.5 162 TYR A O 1
ATOM 1321 N N . ASP A 1 163 ? -9.727 -10.406 5.336 1 98.5 163 ASP A N 1
ATOM 1322 C CA . ASP A 1 163 ? -8.547 -9.656 5.75 1 98.5 163 ASP A CA 1
ATOM 1323 C C . ASP A 1 163 ? -7.48 -9.656 4.656 1 98.5 163 ASP A C 1
ATOM 1325 O O . ASP A 1 163 ? -7.594 -10.391 3.672 1 98.5 163 ASP A O 1
ATOM 1329 N N . MET A 1 164 ? -6.625 -8.789 4.703 1 98.31 164 MET A N 1
ATOM 1330 C CA . MET A 1 164 ? -5.387 -8.758 3.932 1 98.31 164 MET A CA 1
ATOM 1331 C C . MET A 1 164 ? -4.172 -8.734 4.855 1 98.31 164 MET A C 1
ATOM 1333 O O . MET A 1 164 ? -4.164 -8.023 5.859 1 98.31 164 MET A O 1
ATOM 1337 N N . ILE A 1 165 ? -3.168 -9.523 4.578 1 98.44 165 ILE A N 1
ATOM 1338 C CA . ILE A 1 165 ? -1.953 -9.484 5.387 1 98.44 165 ILE A CA 1
ATOM 1339 C C . ILE A 1 165 ? -0.768 -9.078 4.508 1 98.44 165 ILE A C 1
ATOM 1341 O O . ILE A 1 165 ? -0.803 -9.258 3.289 1 98.44 165 ILE A O 1
ATOM 1345 N N . TRP A 1 166 ? 0.164 -8.531 5.129 1 98.56 166 TRP A N 1
ATOM 1346 C CA . TRP A 1 166 ? 1.482 -8.32 4.543 1 98.56 166 TRP A CA 1
ATOM 1347 C C . TRP A 1 166 ? 2.52 -9.234 5.188 1 98.56 166 TRP A C 1
ATOM 1349 O O . TRP A 1 166 ? 2.508 -9.438 6.402 1 98.56 166 TRP A O 1
ATOM 1359 N N . MET A 1 167 ? 3.34 -9.758 4.391 1 98.81 167 MET A N 1
ATOM 1360 C CA . MET A 1 167 ? 4.484 -10.531 4.863 1 98.81 167 MET A CA 1
ATOM 1361 C C . MET A 1 167 ? 5.789 -9.953 4.332 1 98.81 167 MET A C 1
ATOM 1363 O O . MET A 1 167 ? 5.824 -9.383 3.24 1 98.81 167 MET A O 1
ATOM 1367 N N . GLU A 1 168 ? 6.805 -10.078 5.145 1 98.81 168 GLU A N 1
ATOM 1368 C CA . GLU A 1 168 ? 8.086 -9.438 4.871 1 98.81 168 GLU A CA 1
ATOM 1369 C C . GLU A 1 168 ? 9.234 -10.445 4.938 1 98.81 168 GLU A C 1
ATOM 1371 O O . GLU A 1 168 ? 9.219 -11.352 5.773 1 98.81 168 GLU A O 1
ATOM 1376 N N . LYS A 1 169 ? 10.148 -10.336 4.098 1 98.75 169 LYS A N 1
ATOM 1377 C CA . LYS A 1 169 ? 11.406 -11.078 4.141 1 98.75 169 LYS A CA 1
ATOM 1378 C C . LYS A 1 169 ? 12.594 -10.164 3.832 1 98.75 169 LYS A C 1
ATOM 1380 O O . LYS A 1 169 ? 12.656 -9.562 2.762 1 98.75 169 LYS A O 1
ATOM 1385 N N . ILE A 1 170 ? 13.477 -10.016 4.754 1 98.62 170 ILE A N 1
ATOM 1386 C CA . ILE A 1 170 ? 14.695 -9.25 4.555 1 98.62 170 ILE A CA 1
ATOM 1387 C C . ILE A 1 170 ? 15.758 -10.133 3.902 1 98.62 170 ILE A C 1
ATOM 1389 O O . ILE A 1 170 ? 16.078 -11.211 4.41 1 98.62 170 ILE A O 1
ATOM 1393 N N . ILE A 1 171 ? 16.359 -9.672 2.771 1 98.19 171 ILE A N 1
ATOM 1394 C CA . ILE A 1 171 ? 17.25 -10.57 2.033 1 98.19 171 ILE A CA 1
ATOM 1395 C C . ILE A 1 171 ? 18.625 -9.93 1.885 1 98.19 171 ILE A C 1
ATOM 1397 O O . ILE A 1 171 ? 19.469 -10.43 1.139 1 98.19 171 ILE A O 1
ATOM 1401 N N . GLY A 1 172 ? 18.781 -8.82 2.465 1 97.31 172 GLY A N 1
ATOM 1402 C CA . GLY A 1 172 ? 20.062 -8.141 2.404 1 97.31 172 GLY A CA 1
ATOM 1403 C C . GLY A 1 172 ? 20.344 -7.277 3.623 1 97.31 172 GLY A C 1
ATOM 1404 O O . GLY A 1 172 ? 19.5 -7.18 4.523 1 97.31 172 GLY A O 1
ATOM 1405 N N . GLU A 1 173 ? 21.484 -6.676 3.619 1 97.12 173 GLU A N 1
ATOM 1406 C CA . GLU A 1 173 ? 21.922 -5.844 4.738 1 97.12 173 GLU A CA 1
ATOM 1407 C C . GLU A 1 173 ? 21.672 -4.367 4.449 1 97.12 173 GLU A C 1
ATOM 1409 O O . GLU A 1 173 ? 22.031 -3.869 3.379 1 97.12 173 GLU A O 1
ATOM 1414 N N . HIS A 1 174 ? 21.078 -3.697 5.402 1 97.88 174 HIS A N 1
ATOM 1415 C CA . HIS A 1 174 ? 20.844 -2.26 5.301 1 97.88 174 HIS A CA 1
ATOM 1416 C C . HIS A 1 174 ? 22.062 -1.473 5.793 1 97.88 174 HIS A C 1
ATOM 1418 O O . HIS A 1 174 ? 22.484 -1.635 6.941 1 97.88 174 HIS A O 1
ATOM 1424 N N . ARG A 1 175 ? 22.562 -0.614 4.914 1 96.38 175 ARG A N 1
ATOM 1425 C CA . ARG A 1 175 ? 23.734 0.183 5.273 1 96.38 175 ARG A CA 1
ATOM 1426 C C . ARG A 1 175 ? 23.438 1.674 5.145 1 96.38 175 ARG A C 1
ATOM 1428 O O . ARG A 1 175 ? 22.594 2.078 4.348 1 96.38 175 ARG A O 1
ATOM 1435 N N . PRO A 1 176 ? 24.109 2.576 5.914 1 93.56 176 PRO A N 1
ATOM 1436 C CA . PRO A 1 176 ? 23.891 4.023 5.812 1 93.56 176 PRO A CA 1
ATOM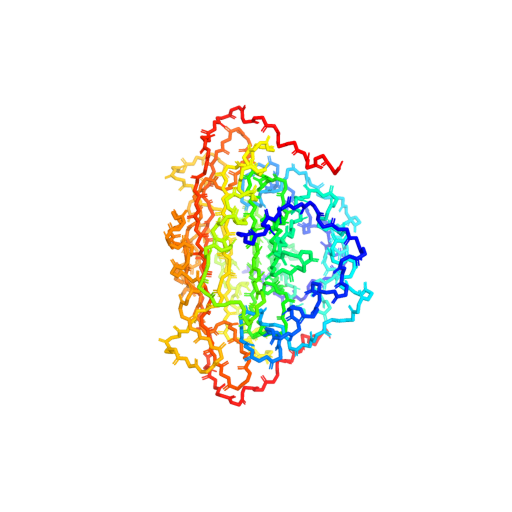 1437 C C . PRO A 1 176 ? 24.281 4.582 4.445 1 93.56 176 PRO A C 1
ATOM 1439 O O . PRO A 1 176 ? 23.688 5.562 3.986 1 93.56 176 PRO A O 1
ATOM 1442 N N . ASP A 1 177 ? 25.25 4.066 3.801 1 94.44 177 ASP A N 1
ATOM 1443 C CA . ASP A 1 177 ? 25.672 4.469 2.459 1 94.44 177 ASP A CA 1
ATOM 1444 C C . ASP A 1 177 ? 25.172 3.477 1.411 1 94.44 177 ASP A C 1
ATOM 1446 O O . ASP A 1 177 ? 25.953 3.012 0.572 1 94.44 177 ASP A O 1
ATOM 1450 N N . GLN A 1 178 ? 23.891 3.352 1.423 1 95.75 178 GLN A N 1
ATOM 1451 C CA . GLN A 1 178 ? 23.312 2.305 0.595 1 95.75 178 GLN A CA 1
ATOM 1452 C C . GLN A 1 178 ? 23.422 2.648 -0.888 1 95.75 178 GLN A C 1
ATOM 1454 O O . GLN A 1 178 ? 22.938 3.695 -1.326 1 95.75 178 GLN A O 1
ATOM 1459 N N . PRO A 1 179 ? 24.062 1.756 -1.68 1 95.19 179 PRO A N 1
ATOM 1460 C CA . PRO A 1 179 ? 24.062 2.006 -3.123 1 95.19 179 PRO A CA 1
ATOM 1461 C C . PRO A 1 179 ? 22.672 1.964 -3.742 1 95.19 179 PRO A C 1
ATOM 1463 O O . PRO A 1 179 ? 21.797 1.257 -3.244 1 95.19 179 PRO A O 1
ATOM 1466 N N . ASP A 1 180 ? 22.5 2.729 -4.828 1 94.38 180 ASP A N 1
ATOM 1467 C CA . ASP A 1 180 ? 21.234 2.691 -5.555 1 94.38 180 ASP A CA 1
ATOM 1468 C C . ASP A 1 180 ? 20.984 1.301 -6.129 1 94.38 180 ASP A C 1
ATOM 1470 O O . ASP A 1 180 ? 21.922 0.561 -6.434 1 94.38 180 ASP A O 1
ATOM 1474 N N . ILE A 1 181 ? 19.734 0.94 -6.184 1 93.5 181 ILE A N 1
ATOM 1475 C CA . ILE A 1 181 ? 19.359 -0.298 -6.863 1 93.5 181 ILE A CA 1
ATOM 1476 C C . ILE A 1 181 ? 19.734 -0.207 -8.344 1 93.5 181 ILE A C 1
ATOM 1478 O O . ILE A 1 181 ? 19.828 0.89 -8.898 1 93.5 181 ILE A O 1
ATOM 1482 N N . VAL A 1 182 ? 19.938 -1.364 -8.898 1 90.94 182 VAL A N 1
ATOM 1483 C CA . VAL A 1 182 ? 20.156 -1.454 -10.336 1 90.94 182 VAL A CA 1
ATOM 1484 C C . VAL A 1 182 ? 18.906 -2.033 -11.008 1 90.94 182 VAL A C 1
ATOM 1486 O O . VAL A 1 182 ? 18.484 -3.15 -10.695 1 90.94 182 VAL A O 1
ATOM 1489 N N . PRO A 1 183 ? 18.297 -1.176 -11.859 1 84.94 183 PRO A N 1
ATOM 1490 C CA . PRO A 1 183 ? 17.109 -1.714 -12.531 1 84.94 183 PRO A CA 1
ATOM 1491 C C . PRO A 1 183 ? 17.391 -3.023 -13.258 1 84.94 183 PRO A C 1
ATOM 1493 O O . PRO A 1 183 ? 18.531 -3.283 -13.664 1 84.94 183 PRO A O 1
ATOM 1496 N N . TYR A 1 184 ? 16.312 -3.854 -13.375 1 83.94 184 TYR A N 1
ATOM 1497 C CA . TYR A 1 184 ? 16.438 -5.156 -14.023 1 83.94 184 TYR A CA 1
ATOM 1498 C C . TYR A 1 184 ? 16.859 -5.008 -15.484 1 83.94 184 TYR A C 1
ATOM 1500 O O . TYR A 1 184 ? 16.25 -4.238 -16.234 1 83.94 184 TYR A O 1
ATOM 1508 N N . PRO A 1 185 ? 17.984 -5.656 -15.789 1 74.12 185 PRO A N 1
ATOM 1509 C CA . PRO A 1 185 ? 18.484 -5.609 -17.172 1 74.12 185 PRO A CA 1
ATOM 1510 C C . PRO A 1 185 ? 17.625 -6.422 -18.141 1 74.12 185 PRO A C 1
ATOM 1512 O O . PRO A 1 185 ? 17.281 -7.566 -17.844 1 74.12 185 PRO A O 1
ATOM 1515 N N . TYR A 1 186 ? 16.484 -5.867 -18.656 1 62.22 186 TYR A N 1
ATOM 1516 C CA . TYR A 1 186 ? 15.742 -6.746 -19.562 1 62.22 186 TYR A CA 1
ATOM 1517 C C . TYR A 1 186 ? 16.672 -7.383 -20.594 1 62.22 186 TYR A C 1
ATOM 1519 O O . TYR A 1 186 ? 17.672 -6.785 -20.984 1 62.22 186 TYR A O 1
ATOM 1527 N N . MET B 1 1 ? -11.07 35.594 19.594 1 60.91 1 MET B N 1
ATOM 1528 C CA . MET B 1 1 ? -11.031 34.125 19.453 1 60.91 1 MET B CA 1
ATOM 1529 C C . MET B 1 1 ? -10.703 33.75 18 1 60.91 1 MET B C 1
ATOM 1531 O O . MET B 1 1 ? -11.203 34.375 17.062 1 60.91 1 MET B O 1
ATOM 1535 N N . SER B 1 2 ? -9.586 33.094 17.719 1 76.19 2 SER B N 1
ATOM 1536 C CA . SER B 1 2 ? -9.195 32.844 16.328 1 76.19 2 SER B CA 1
ATOM 1537 C C . SER B 1 2 ? -10.273 32.094 15.57 1 76.19 2 SER B C 1
ATOM 1539 O O . SER B 1 2 ? -10.945 31.234 16.141 1 76.19 2 SER B O 1
ATOM 1541 N N . ASP B 1 3 ? -10.617 32.656 14.422 1 88.88 3 ASP B N 1
ATOM 1542 C CA . ASP B 1 3 ? -11.633 32.062 13.57 1 88.88 3 ASP B CA 1
ATOM 1543 C C . ASP B 1 3 ? -11.086 30.844 12.82 1 88.88 3 ASP B C 1
ATOM 1545 O O . ASP B 1 3 ? -10.188 30.984 11.984 1 88.88 3 ASP B O 1
ATOM 1549 N N . ILE B 1 4 ? -11.484 29.672 13.305 1 93.19 4 ILE B N 1
ATOM 1550 C CA . ILE B 1 4 ? -11.062 28.438 12.648 1 93.19 4 ILE B CA 1
ATOM 1551 C C . ILE B 1 4 ? -12.156 27.953 11.695 1 9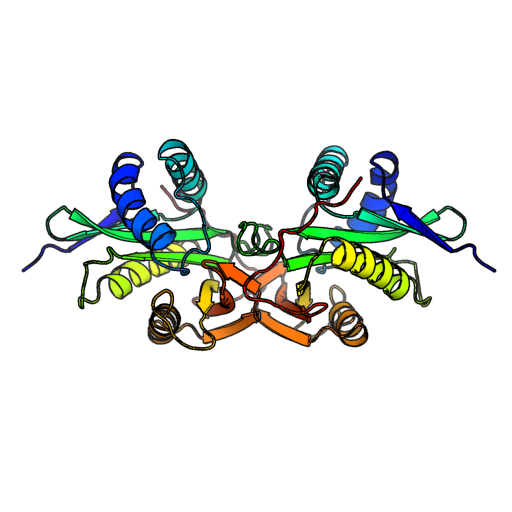3.19 4 ILE B C 1
ATOM 1553 O O . ILE B 1 4 ? -13.328 27.891 12.07 1 93.19 4 ILE B O 1
ATOM 1557 N N . THR B 1 5 ? -11.758 27.734 10.422 1 96.31 5 THR B N 1
ATOM 1558 C CA . THR B 1 5 ? -12.695 27.25 9.43 1 96.31 5 THR B CA 1
ATOM 1559 C C . THR B 1 5 ? -12.117 26.047 8.688 1 96.31 5 THR B C 1
ATOM 1561 O O . THR B 1 5 ? -10.922 26 8.391 1 96.31 5 THR B O 1
ATOM 1564 N N . ILE B 1 6 ? -12.93 25.062 8.422 1 97.75 6 ILE B N 1
ATOM 1565 C CA . ILE B 1 6 ? -12.586 23.922 7.57 1 97.75 6 ILE B CA 1
ATOM 1566 C C . ILE B 1 6 ? -13.398 23.984 6.277 1 97.75 6 ILE B C 1
ATOM 1568 O O . ILE B 1 6 ? -14.617 24.203 6.312 1 97.75 6 ILE B O 1
ATOM 1572 N N . ARG B 1 7 ? -12.734 23.828 5.176 1 97.56 7 ARG B N 1
ATOM 1573 C CA . ARG B 1 7 ? -13.43 23.844 3.895 1 97.56 7 ARG B CA 1
ATOM 1574 C C . ARG B 1 7 ? -12.742 22.938 2.885 1 97.56 7 ARG B C 1
ATOM 1576 O O . ARG B 1 7 ? -11.617 22.484 3.111 1 97.56 7 ARG B O 1
ATOM 1583 N N . ASN B 1 8 ? -13.43 22.688 1.767 1 98 8 ASN B N 1
ATOM 1584 C CA . ASN B 1 8 ? -12.805 21.969 0.659 1 98 8 ASN B CA 1
ATOM 1585 C C . ASN B 1 8 ? -11.641 22.766 0.069 1 98 8 ASN B C 1
ATOM 1587 O O . ASN B 1 8 ? -11.727 23.984 -0.098 1 98 8 ASN B O 1
ATOM 1591 N N . ALA B 1 9 ? -10.609 22.078 -0.204 1 98.38 9 ALA B N 1
ATOM 1592 C CA . ALA B 1 9 ? -9.508 22.688 -0.929 1 98.38 9 ALA B CA 1
ATOM 1593 C C . ALA B 1 9 ? -9.883 22.969 -2.381 1 98.38 9 ALA B C 1
ATOM 1595 O O . ALA B 1 9 ? -10.742 22.297 -2.945 1 98.38 9 ALA B O 1
ATOM 1596 N N . THR B 1 10 ? -9.336 24.016 -2.955 1 97.94 10 THR B N 1
ATOM 1597 C CA . THR B 1 10 ? -9.375 24.281 -4.387 1 97.94 10 THR B CA 1
ATOM 1598 C C . THR B 1 10 ? -7.965 24.344 -4.965 1 97.94 10 THR B C 1
ATOM 1600 O O . THR B 1 10 ? -6.988 24.438 -4.219 1 97.94 10 THR B O 1
ATOM 1603 N N . LEU B 1 11 ? -7.934 24.25 -6.258 1 98.19 11 LEU B N 1
ATOM 1604 C CA . LEU B 1 11 ? -6.613 24.312 -6.879 1 98.19 11 LEU B CA 1
ATOM 1605 C C . LEU B 1 11 ? -5.934 25.641 -6.605 1 98.19 11 LEU B C 1
ATOM 1607 O O . LEU B 1 11 ? -4.703 25.734 -6.633 1 98.19 11 LEU B O 1
ATOM 1611 N N . ALA B 1 12 ? -6.703 26.656 -6.289 1 98.31 12 ALA B N 1
ATOM 1612 C CA . ALA B 1 12 ? -6.141 27.953 -5.938 1 98.31 12 ALA B CA 1
ATOM 1613 C C . ALA B 1 12 ? -5.359 27.891 -4.629 1 98.31 12 ALA B C 1
ATOM 1615 O O . ALA B 1 12 ? -4.527 28.75 -4.344 1 98.31 12 ALA B O 1
ATOM 1616 N N . ASP B 1 13 ? -5.578 26.891 -3.834 1 98.69 13 ASP B N 1
ATOM 1617 C CA . ASP B 1 13 ? -4.906 26.734 -2.549 1 98.69 13 ASP B CA 1
ATOM 1618 C C . ASP B 1 13 ? -3.566 26.016 -2.717 1 98.69 13 ASP B C 1
ATOM 1620 O O . ASP B 1 13 ? -2.771 25.938 -1.778 1 98.69 13 ASP B O 1
ATOM 1624 N N . ALA B 1 14 ? -3.299 25.453 -3.893 1 98.81 14 ALA B N 1
ATOM 1625 C CA . ALA B 1 14 ? -2.186 24.547 -4.133 1 98.81 14 ALA B CA 1
ATOM 1626 C C . ALA B 1 14 ? -0.858 25.172 -3.727 1 98.81 14 ALA B C 1
ATOM 1628 O O . ALA B 1 14 ? -0.027 24.531 -3.08 1 98.81 14 ALA B O 1
ATOM 1629 N N . PRO B 1 15 ? -0.616 26.469 -4.039 1 98.81 15 PRO B N 1
ATOM 1630 C CA . PRO B 1 15 ? 0.676 27.047 -3.652 1 98.81 15 PRO B CA 1
ATOM 1631 C C . PRO B 1 15 ? 0.908 27.016 -2.145 1 98.81 15 PRO B C 1
ATOM 1633 O O . PRO B 1 15 ? 1.988 26.625 -1.69 1 98.81 15 PRO B O 1
ATOM 1636 N N . ARG B 1 16 ? -0.076 27.375 -1.381 1 98.75 16 ARG B N 1
ATOM 1637 C CA . ARG B 1 16 ? 0.065 27.406 0.072 1 98.75 16 ARG B CA 1
ATOM 1638 C C . ARG B 1 16 ? 0.164 25.984 0.637 1 98.75 16 ARG B C 1
ATOM 1640 O O . ARG B 1 16 ? 0.954 25.734 1.549 1 98.75 16 ARG B O 1
ATOM 1647 N N . ILE B 1 17 ? -0.627 25.078 0.125 1 98.81 17 ILE B N 1
ATOM 1648 C CA . ILE B 1 17 ? -0.584 23.688 0.56 1 98.81 17 ILE B CA 1
ATOM 1649 C C . ILE B 1 17 ? 0.786 23.094 0.244 1 98.81 17 ILE B C 1
ATOM 1651 O O . ILE B 1 17 ? 1.373 22.406 1.075 1 98.81 17 ILE B O 1
ATOM 1655 N N . LEU B 1 18 ? 1.284 23.375 -0.948 1 98.88 18 LEU B N 1
ATOM 1656 C CA . LEU B 1 18 ? 2.598 22.891 -1.353 1 98.88 18 LEU B CA 1
ATOM 1657 C C . LEU B 1 18 ? 3.688 23.453 -0.443 1 98.88 18 LEU B C 1
ATOM 1659 O O . LEU B 1 18 ? 4.66 22.75 -0.132 1 98.88 18 LEU B O 1
ATOM 1663 N N . GLU B 1 19 ? 3.551 24.672 -0.064 1 98.69 19 GLU B N 1
ATOM 1664 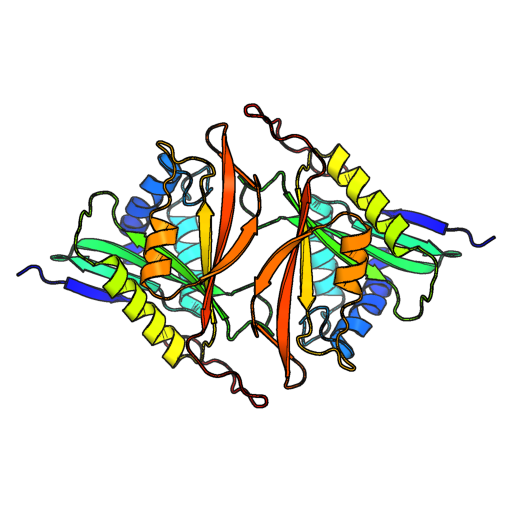C CA . GLU B 1 19 ? 4.5 25.281 0.868 1 98.69 19 GLU B CA 1
ATOM 1665 C C . GLU B 1 19 ? 4.574 24.484 2.17 1 98.69 19 GLU B C 1
ATOM 1667 O O . GLU B 1 19 ? 5.66 24.219 2.684 1 98.69 19 GLU B O 1
ATOM 1672 N N . ILE B 1 20 ? 3.447 24.141 2.686 1 98.38 20 ILE B N 1
ATOM 1673 C CA . ILE B 1 20 ? 3.404 23.312 3.889 1 98.38 20 ILE B CA 1
ATOM 1674 C C . ILE B 1 20 ? 4.098 21.984 3.625 1 98.38 20 ILE B C 1
ATOM 1676 O O . ILE B 1 20 ? 4.945 21.547 4.41 1 98.38 20 ILE B O 1
ATOM 1680 N N . TYR B 1 21 ? 3.775 21.406 2.5 1 98.62 21 TYR B N 1
ATOM 1681 C CA . TYR B 1 21 ? 4.289 20.094 2.141 1 98.62 21 TYR B CA 1
ATOM 1682 C C . TYR B 1 21 ? 5.801 20.125 1.941 1 98.62 21 TYR B C 1
ATOM 1684 O O . TYR B 1 21 ? 6.512 19.203 2.348 1 98.62 21 TYR B O 1
ATOM 1692 N N . ALA B 1 22 ? 6.285 21.156 1.358 1 98.69 22 ALA B N 1
ATOM 1693 C CA . ALA B 1 22 ? 7.695 21.281 1.01 1 98.69 22 ALA B CA 1
ATOM 1694 C C . ALA B 1 22 ? 8.578 21.219 2.254 1 98.69 22 ALA B C 1
ATOM 1696 O O . ALA B 1 22 ? 9.672 20.656 2.217 1 98.69 22 ALA B O 1
ATOM 1697 N N . TYR B 1 23 ? 8.125 21.766 3.273 1 98.12 23 TYR B N 1
ATOM 1698 C CA . TYR B 1 23 ? 8.891 21.703 4.512 1 98.12 23 TYR B CA 1
ATOM 1699 C C . TYR B 1 23 ? 9.156 20.25 4.906 1 98.12 23 TYR B C 1
ATOM 1701 O O . TYR B 1 23 ? 10.281 19.875 5.234 1 98.12 23 TYR B O 1
ATOM 1709 N N . TYR B 1 24 ? 8.141 19.438 4.879 1 97.56 24 TYR B N 1
ATOM 1710 C CA . TYR B 1 24 ? 8.258 18.047 5.301 1 97.56 24 TYR B CA 1
ATOM 1711 C C . TYR B 1 24 ? 9.172 17.266 4.363 1 97.56 24 TYR B C 1
ATOM 1713 O O . TYR B 1 24 ? 9.906 16.391 4.797 1 97.56 24 TYR B O 1
ATOM 1721 N N . VAL B 1 25 ? 9.102 17.516 3.059 1 98.25 25 VAL B N 1
ATOM 1722 C CA . VAL B 1 25 ? 9.961 16.844 2.09 1 98.25 25 VAL B CA 1
ATOM 1723 C C . VAL B 1 25 ? 11.422 17.188 2.373 1 98.25 25 VAL B C 1
ATOM 1725 O O . VAL B 1 25 ? 12.281 16.312 2.393 1 98.25 25 VAL B O 1
ATOM 1728 N N . GLU B 1 26 ? 11.672 18.422 2.684 1 98.12 26 GLU B N 1
ATOM 1729 C CA . GLU B 1 26 ? 13.039 18.938 2.73 1 98.12 26 GLU B CA 1
ATOM 1730 C C . GLU B 1 26 ? 13.672 18.688 4.098 1 98.12 26 GLU B C 1
ATOM 1732 O O . GLU B 1 26 ? 14.891 18.531 4.203 1 98.12 26 GLU B O 1
ATOM 1737 N N . HIS B 1 27 ? 12.82 18.594 5.133 1 97.62 27 HIS B N 1
ATOM 1738 C CA . HIS B 1 27 ? 13.43 18.672 6.457 1 97.62 27 HIS B CA 1
ATOM 1739 C C . HIS B 1 27 ? 13.07 17.453 7.297 1 97.62 27 HIS B C 1
ATOM 1741 O O . HIS B 1 27 ? 13.539 17.297 8.43 1 97.62 27 HIS B O 1
ATOM 1747 N N . THR B 1 28 ? 12.266 16.562 6.75 1 97.75 28 THR B N 1
ATOM 1748 C CA . THR B 1 28 ? 11.844 15.398 7.527 1 97.75 28 THR B CA 1
ATOM 1749 C C . THR B 1 28 ? 11.812 14.148 6.652 1 97.75 28 THR B C 1
ATOM 1751 O O . THR B 1 28 ? 12.07 14.219 5.449 1 97.75 28 THR B O 1
ATOM 1754 N N . VAL B 1 29 ? 11.516 13 7.27 1 96.69 29 VAL B N 1
ATOM 1755 C CA . VAL B 1 29 ? 11.367 11.75 6.539 1 96.69 29 VAL B CA 1
ATOM 1756 C C . VAL B 1 29 ? 9.898 11.32 6.543 1 96.69 29 VAL B C 1
ATOM 1758 O O . VAL B 1 29 ? 9.562 10.227 6.098 1 96.69 29 VAL B O 1
ATOM 1761 N N . ILE B 1 30 ? 9.07 12.188 6.992 1 95.31 30 ILE B N 1
ATOM 1762 C CA . ILE B 1 30 ? 7.664 11.867 7.184 1 95.31 30 ILE B CA 1
ATOM 1763 C C . ILE B 1 30 ? 7.039 11.469 5.848 1 95.31 30 ILE B C 1
ATOM 1765 O O . ILE B 1 30 ? 6.297 10.484 5.773 1 95.31 30 ILE B O 1
ATOM 1769 N N . THR B 1 31 ? 7.391 12.156 4.758 1 94.12 31 THR B N 1
ATOM 1770 C CA . THR B 1 31 ? 6.766 11.922 3.457 1 94.12 31 THR B CA 1
ATOM 1771 C C . THR B 1 31 ? 7.523 10.859 2.676 1 94.12 31 THR B C 1
ATOM 1773 O O . THR B 1 31 ? 6.992 10.281 1.727 1 94.12 31 THR B O 1
ATOM 1776 N N . PHE B 1 32 ? 8.781 10.688 2.912 1 96.38 32 PHE B N 1
ATOM 1777 C CA . PHE B 1 32 ? 9.734 9.836 2.217 1 96.38 32 PHE B CA 1
ATOM 1778 C C . PHE B 1 32 ? 9.891 10.273 0.765 1 96.38 32 PHE B C 1
ATOM 1780 O O . PHE B 1 32 ? 10.281 9.469 -0.091 1 96.38 32 PHE B O 1
ATOM 1787 N N . GLU B 1 33 ? 9.492 11.461 0.47 1 96.62 33 GLU B N 1
ATOM 1788 C CA . GLU B 1 33 ? 9.789 12.07 -0.826 1 96.62 33 GLU B CA 1
ATOM 1789 C C . GLU B 1 33 ? 11.117 12.82 -0.798 1 96.62 33 GLU B C 1
ATOM 1791 O O . GLU B 1 33 ? 11.422 13.516 0.171 1 96.62 33 GLU B O 1
ATOM 1796 N N . TYR B 1 34 ? 11.906 12.617 -1.843 1 97.12 34 TYR B N 1
ATOM 1797 C CA . TYR B 1 34 ? 13.227 13.234 -1.891 1 97.12 34 TYR B CA 1
ATOM 1798 C C . TYR B 1 34 ? 13.141 14.656 -2.426 1 97.12 34 TYR B C 1
ATOM 1800 O O . TYR B 1 34 ? 13.852 15.547 -1.948 1 97.12 34 TYR B O 1
ATOM 1808 N N . ASP B 1 35 ? 12.258 14.789 -3.393 1 97.69 35 ASP B N 1
ATOM 1809 C CA . ASP B 1 35 ? 12.188 16.062 -4.094 1 97.69 35 ASP B CA 1
ATOM 1810 C C . ASP B 1 35 ? 10.805 16.703 -3.955 1 97.69 35 ASP B C 1
ATOM 1812 O O . ASP B 1 35 ? 9.789 16 -4.07 1 97.69 35 ASP B O 1
ATOM 1816 N N . VAL B 1 36 ? 10.789 17.984 -3.723 1 98.5 36 VAL B N 1
ATOM 1817 C CA . VAL B 1 36 ? 9.523 18.703 -3.727 1 98.5 36 VAL B CA 1
ATOM 1818 C C . VAL B 1 36 ? 8.93 18.703 -5.133 1 98.5 36 VAL B C 1
ATOM 1820 O O . VAL B 1 36 ? 9.602 19.062 -6.102 1 98.5 36 VAL B O 1
ATOM 1823 N N . PRO B 1 37 ? 7.738 18.234 -5.254 1 98.44 37 PRO B N 1
ATOM 1824 C CA . PRO B 1 37 ? 7.152 18.281 -6.594 1 98.44 37 PRO B CA 1
ATOM 1825 C C . PRO B 1 37 ? 6.98 19.703 -7.109 1 98.44 37 PRO B C 1
ATOM 1827 O O . PRO B 1 37 ? 6.887 20.641 -6.316 1 98.44 37 PRO B O 1
ATOM 1830 N N . SER B 1 38 ? 6.906 19.797 -8.375 1 98.75 38 SER B N 1
ATOM 1831 C CA . SER B 1 38 ? 6.539 21.078 -8.953 1 98.75 38 SER B CA 1
ATOM 1832 C C . SER B 1 38 ? 5.09 21.438 -8.641 1 98.75 38 SER B C 1
ATOM 1834 O O . SER B 1 38 ? 4.289 20.562 -8.305 1 98.75 38 SER B O 1
ATOM 1836 N N . LEU B 1 39 ? 4.77 22.75 -8.75 1 98.75 39 LEU B N 1
ATOM 1837 C CA . LEU B 1 39 ? 3.393 23.172 -8.531 1 98.75 39 LEU B CA 1
ATOM 1838 C C . LEU B 1 39 ? 2.445 22.469 -9.492 1 98.75 39 LEU B C 1
ATOM 1840 O O . LEU B 1 39 ? 1.357 22.047 -9.094 1 98.75 39 LEU B O 1
ATOM 1844 N N . ALA B 1 40 ? 2.826 22.266 -10.727 1 98.69 40 ALA B N 1
ATOM 1845 C CA . ALA B 1 40 ? 2.002 21.609 -11.734 1 98.69 40 ALA B CA 1
ATOM 1846 C C . ALA B 1 40 ? 1.756 20.141 -11.367 1 98.69 40 ALA B C 1
ATOM 1848 O O . ALA B 1 40 ? 0.627 19.656 -11.453 1 98.69 40 ALA B O 1
ATOM 1849 N N . GLU B 1 41 ? 2.779 19.484 -10.984 1 98.5 41 GLU B N 1
ATOM 1850 C CA . GLU B 1 41 ? 2.652 18.094 -10.539 1 98.5 41 GLU B CA 1
ATOM 1851 C C . GLU B 1 41 ? 1.738 17.984 -9.32 1 98.5 41 GLU B C 1
ATOM 1853 O O . GLU B 1 41 ? 0.889 17.094 -9.258 1 98.5 41 GLU B O 1
ATOM 1858 N N . PHE B 1 42 ? 1.988 18.922 -8.438 1 98.69 42 PHE B N 1
ATOM 1859 C CA . PHE B 1 42 ? 1.225 18.922 -7.199 1 98.69 42 PHE B CA 1
ATOM 1860 C C . PHE B 1 42 ? -0.254 19.172 -7.473 1 98.69 42 PHE B C 1
ATOM 1862 O O . PHE B 1 42 ? -1.118 18.5 -6.898 1 98.69 42 PHE B O 1
ATOM 1869 N N . GLU B 1 43 ? -0.576 20.062 -8.328 1 98.69 43 GLU B N 1
ATOM 1870 C CA . GLU B 1 43 ? -1.953 20.328 -8.742 1 98.69 43 GLU B CA 1
ATOM 1871 C C . GLU B 1 43 ? -2.57 19.078 -9.383 1 98.69 43 GLU B C 1
ATOM 1873 O O . GLU B 1 43 ? -3.756 18.812 -9.195 1 98.69 43 GLU B O 1
ATOM 1878 N N . GLY B 1 44 ? -1.788 18.406 -10.188 1 98.5 44 GLY B N 1
ATOM 1879 C CA . GLY B 1 44 ? -2.254 17.156 -10.766 1 98.5 44 GLY B CA 1
ATOM 1880 C C . GLY B 1 44 ? -2.627 16.125 -9.727 1 98.5 44 GLY B C 1
ATOM 1881 O O . GLY B 1 44 ? -3.656 15.453 -9.844 1 98.5 44 GLY B O 1
ATOM 1882 N N . ARG B 1 45 ? -1.78 16.031 -8.703 1 98.12 45 ARG B N 1
ATOM 1883 C CA . ARG B 1 45 ? -2.072 15.125 -7.602 1 98.12 45 ARG B CA 1
ATOM 1884 C C . ARG B 1 45 ? -3.377 15.5 -6.91 1 98.12 45 ARG B C 1
ATOM 1886 O O . ARG B 1 45 ? -4.211 14.641 -6.633 1 98.12 45 ARG B O 1
ATOM 1893 N N . MET B 1 46 ? -3.5 16.797 -6.602 1 98.5 46 MET B N 1
ATOM 1894 C CA . MET B 1 46 ? -4.711 17.281 -5.945 1 98.5 46 MET B CA 1
ATOM 1895 C C . MET B 1 46 ? -5.945 16.953 -6.785 1 98.5 46 MET B C 1
ATOM 1897 O O . MET B 1 46 ? -6.941 16.453 -6.262 1 98.5 46 MET B O 1
ATOM 1901 N N . ARG B 1 47 ? -5.859 17.188 -8.07 1 97.5 47 ARG B N 1
ATOM 1902 C CA . ARG B 1 47 ? -6.98 16.969 -8.984 1 97.5 47 ARG B CA 1
ATOM 1903 C C . ARG B 1 47 ? -7.391 15.5 -8.992 1 97.5 47 ARG B C 1
ATOM 1905 O O . ARG B 1 47 ? -8.578 15.18 -8.938 1 97.5 47 ARG B O 1
ATOM 1912 N N . ALA B 1 48 ? -6.434 14.688 -9.094 1 96.5 48 ALA B N 1
ATOM 1913 C CA . ALA B 1 48 ? -6.707 13.258 -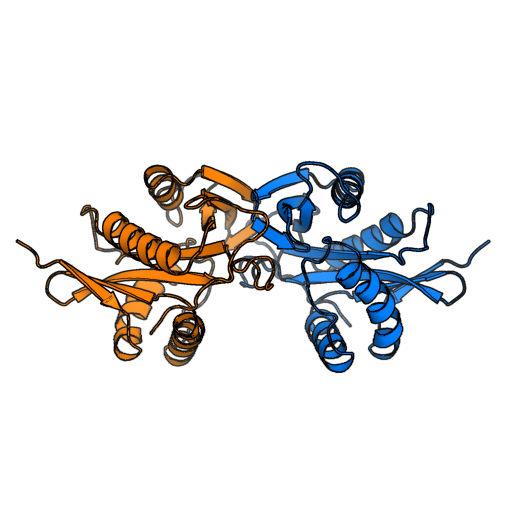9.141 1 96.5 48 ALA B CA 1
ATOM 1914 C C . ALA B 1 48 ? -7.449 12.797 -7.883 1 96.5 48 ALA B C 1
ATOM 1916 O O . ALA B 1 48 ? -8.398 12.023 -7.965 1 96.5 48 ALA B O 1
ATOM 1917 N N . ILE B 1 49 ? -7.027 13.266 -6.754 1 96.94 49 ILE B N 1
ATOM 1918 C CA . ILE B 1 49 ? -7.617 12.883 -5.477 1 96.94 49 ILE B CA 1
ATOM 1919 C C . ILE B 1 49 ? -9.023 13.477 -5.359 1 96.94 49 ILE B C 1
ATOM 1921 O O . ILE B 1 49 ? -9.969 12.773 -4.988 1 96.94 49 ILE B O 1
ATOM 1925 N N . MET B 1 50 ? -9.18 14.719 -5.734 1 96.44 50 MET B N 1
ATOM 1926 C CA . MET B 1 50 ? -10.414 15.469 -5.535 1 96.44 50 MET B CA 1
ATOM 1927 C C . MET B 1 50 ? -11.539 14.914 -6.406 1 96.44 50 MET B C 1
ATOM 1929 O O . MET B 1 50 ? -12.711 15.227 -6.188 1 96.44 50 MET B O 1
ATOM 1933 N N . GLN B 1 51 ? -11.234 14.055 -7.363 1 93.81 51 GLN B N 1
ATOM 1934 C CA . GLN B 1 51 ? -12.234 13.43 -8.219 1 93.81 51 GLN B CA 1
ATOM 1935 C C . GLN B 1 51 ? -13.102 12.453 -7.426 1 93.81 51 GLN B C 1
ATOM 1937 O O . GLN B 1 51 ? -14.266 12.242 -7.754 1 93.81 51 GLN B O 1
ATOM 1942 N N . LYS B 1 52 ? -12.523 11.992 -6.359 1 94.38 52 LYS B N 1
ATOM 1943 C CA . LYS B 1 52 ? -13.242 10.883 -5.738 1 94.38 52 LYS B CA 1
ATOM 1944 C C . LYS B 1 52 ? -13.281 11.039 -4.219 1 94.38 52 LYS B C 1
ATOM 1946 O O . LYS B 1 52 ? -14.109 10.422 -3.547 1 94.38 52 LYS B O 1
ATOM 1951 N N . TYR B 1 53 ? -12.383 11.844 -3.67 1 97.69 53 TYR B N 1
ATOM 1952 C CA . TYR B 1 53 ? -12.242 11.875 -2.219 1 97.69 53 TYR B CA 1
ATOM 1953 C C . TYR B 1 53 ? -12.227 13.312 -1.702 1 97.69 53 TYR B C 1
ATOM 1955 O O . TYR B 1 53 ? -11.883 14.234 -2.438 1 97.69 53 TYR B O 1
ATOM 1963 N N . PRO B 1 54 ? -12.555 13.492 -0.448 1 98 54 PRO B N 1
ATOM 1964 C CA . PRO B 1 54 ? -12.453 14.82 0.157 1 98 54 PRO B CA 1
ATOM 1965 C C . PRO B 1 54 ? -11 15.281 0.324 1 98 54 PRO B C 1
ATOM 1967 O O . PRO B 1 54 ? -10.125 14.469 0.63 1 98 54 PRO B O 1
ATOM 1970 N N . TYR B 1 55 ? -10.789 16.469 0.046 1 98.69 55 TYR B N 1
ATOM 1971 C CA . TYR B 1 55 ? -9.562 17.25 0.25 1 98.69 55 TYR B CA 1
ATOM 1972 C C . TYR B 1 55 ? -9.852 18.531 1.003 1 98.69 55 TYR B C 1
ATOM 1974 O O . TYR B 1 55 ? -10.422 19.469 0.443 1 98.69 55 TYR B O 1
ATOM 1982 N N . LEU B 1 56 ? -9.438 18.562 2.297 1 98.69 56 LEU B N 1
ATOM 1983 C CA . LEU B 1 56 ? -9.859 19.656 3.172 1 98.69 56 LEU B CA 1
ATOM 1984 C C . LEU B 1 56 ? -8.664 20.5 3.59 1 98.69 56 LEU B C 1
ATOM 1986 O O . LEU B 1 56 ? -7.547 19.984 3.723 1 98.69 56 LEU B O 1
ATOM 1990 N N . VAL B 1 57 ? -8.922 21.734 3.826 1 98.56 57 VAL B N 1
ATOM 1991 C CA . VAL B 1 57 ? -7.961 22.625 4.477 1 98.56 57 VAL B CA 1
ATOM 1992 C C . VAL B 1 57 ? -8.57 23.203 5.746 1 98.56 57 VAL B C 1
ATOM 1994 O O . VAL B 1 57 ? -9.797 23.328 5.855 1 98.56 57 VAL B O 1
ATOM 1997 N N . ILE B 1 58 ? -7.719 23.469 6.711 1 98 58 ILE B N 1
ATOM 1998 C CA . ILE B 1 58 ? -8.117 24.203 7.91 1 98 58 ILE B CA 1
ATOM 1999 C C . ILE B 1 58 ? -7.418 25.562 7.949 1 98 58 ILE B C 1
ATOM 2001 O O . ILE B 1 58 ? -6.211 25.656 7.711 1 98 58 ILE B O 1
ATOM 2005 N N . GLU B 1 59 ? -8.258 26.562 8.219 1 96.69 59 GLU B N 1
ATOM 2006 C CA . GLU B 1 59 ? -7.77 27.938 8.227 1 96.69 59 GLU B CA 1
ATOM 2007 C C . GLU B 1 59 ? -7.93 28.562 9.602 1 96.69 59 GLU B C 1
ATOM 2009 O O . GLU B 1 59 ? -8.906 28.297 10.305 1 96.69 59 GLU B O 1
ATOM 2014 N N . ARG B 1 60 ? -6.902 29.281 9.914 1 93.75 60 ARG B N 1
ATOM 2015 C CA . ARG B 1 60 ? -6.969 30.188 11.062 1 93.75 60 ARG B CA 1
ATOM 2016 C C . ARG B 1 60 ? -6.742 31.641 10.625 1 93.75 60 ARG B C 1
ATOM 2018 O O . ARG B 1 60 ? -5.688 31.969 10.078 1 93.75 60 ARG B O 1
ATOM 2025 N N . ASP B 1 61 ? -7.75 32.5 10.867 1 92.75 61 ASP B N 1
ATOM 2026 C CA . ASP B 1 61 ? -7.688 33.906 10.492 1 92.75 61 ASP B CA 1
ATOM 2027 C C . ASP B 1 61 ? -7.352 34.062 9.016 1 92.75 61 ASP B C 1
ATOM 2029 O O . ASP B 1 61 ? -6.492 34.875 8.648 1 92.75 61 ASP B O 1
ATOM 2033 N N . GLY B 1 62 ? -7.879 33.094 8.141 1 93.12 62 GLY B N 1
ATOM 2034 C CA . GLY B 1 62 ? -7.781 33.219 6.691 1 93.12 62 GLY B CA 1
ATOM 2035 C C . GLY B 1 62 ? -6.531 32.562 6.133 1 93.12 62 GLY B C 1
ATOM 2036 O O . GLY B 1 62 ? -6.348 32.5 4.914 1 93.12 62 GLY B O 1
ATOM 2037 N N . ARG B 1 63 ? -5.73 32.062 7.02 1 95.5 63 ARG B N 1
ATOM 2038 C CA . ARG B 1 63 ? -4.508 31.422 6.566 1 95.5 63 ARG B CA 1
ATOM 2039 C C . ARG B 1 63 ? -4.602 29.906 6.727 1 95.5 63 ARG B C 1
ATOM 2041 O O . ARG B 1 63 ? -4.965 29.406 7.793 1 95.5 63 ARG B O 1
ATOM 2048 N N . ILE B 1 64 ? -4.246 29.203 5.652 1 97.88 64 ILE B N 1
ATOM 2049 C CA . ILE B 1 64 ? -4.262 27.75 5.727 1 97.88 64 ILE B CA 1
ATOM 2050 C C . ILE B 1 64 ? -3.154 27.266 6.664 1 97.88 64 ILE B C 1
ATOM 2052 O O . ILE B 1 64 ? -1.974 27.531 6.426 1 97.88 64 ILE B O 1
ATOM 2056 N N . GLU B 1 65 ? -3.574 26.516 7.676 1 97.5 65 GLU B N 1
ATOM 2057 C CA . GLU B 1 65 ? -2.641 26.031 8.688 1 97.5 65 GLU B CA 1
ATOM 2058 C C . GLU B 1 65 ? -2.398 24.531 8.539 1 97.5 65 GLU B C 1
ATOM 2060 O O . GLU B 1 65 ? -1.521 23.969 9.203 1 97.5 65 GLU B O 1
ATOM 2065 N N . GLY B 1 66 ? -3.15 23.891 7.734 1 98 66 GLY B N 1
ATOM 2066 C CA . GLY B 1 66 ? -3.027 22.469 7.5 1 98 66 GLY B CA 1
ATOM 2067 C C . GLY B 1 66 ? -4.027 21.938 6.488 1 98 66 GLY B C 1
ATOM 2068 O O . GLY B 1 66 ? -4.914 22.672 6.047 1 98 66 GLY B O 1
ATOM 2069 N N . TYR B 1 67 ? -3.812 20.766 6.074 1 98.62 67 TYR B N 1
ATOM 2070 C CA . TYR B 1 67 ? -4.723 20.109 5.141 1 98.62 67 TYR B CA 1
ATOM 2071 C C . TYR B 1 67 ? -4.746 18.609 5.367 1 98.62 67 TYR B C 1
ATOM 2073 O O . TYR B 1 67 ? -3.846 18.047 6.008 1 98.62 67 TYR B O 1
ATOM 2081 N N . ALA B 1 68 ? -5.777 17.984 4.941 1 98.56 68 ALA B N 1
ATOM 2082 C CA . ALA B 1 68 ? -5.961 16.547 5 1 98.56 68 ALA B CA 1
ATOM 2083 C C . ALA B 1 68 ? -6.77 16.047 3.807 1 98.56 68 ALA B C 1
ATOM 2085 O O . ALA B 1 68 ? -7.625 16.766 3.283 1 98.56 68 ALA B O 1
ATOM 2086 N N . TYR B 1 69 ? -6.461 14.883 3.383 1 98.62 69 TYR B N 1
ATOM 2087 C CA . TYR B 1 69 ? -7.234 14.273 2.309 1 98.62 69 TYR B CA 1
ATOM 2088 C C . TYR B 1 69 ? -7.227 12.75 2.428 1 98.62 69 TYR B C 1
ATOM 2090 O O . TYR B 1 69 ? -6.418 12.188 3.166 1 98.62 69 TYR B O 1
ATOM 2098 N N . ALA B 1 70 ? -8.148 12.188 1.822 1 98.31 70 ALA B N 1
ATOM 2099 C CA . ALA B 1 70 ? -8.18 10.734 1.676 1 98.31 70 ALA B CA 1
ATOM 2100 C C . ALA B 1 70 ? -7.844 10.32 0.247 1 98.31 70 ALA B C 1
ATOM 2102 O O . ALA B 1 70 ? -7.895 11.141 -0.673 1 98.31 70 ALA B O 1
ATOM 2103 N N . HIS B 1 71 ? -7.414 9.156 0.056 1 97.12 71 HIS B N 1
ATOM 2104 C CA . HIS B 1 71 ? -7.23 8.562 -1.262 1 97.12 71 HIS B CA 1
ATOM 2105 C C . HIS B 1 71 ? -7.441 7.051 -1.217 1 97.12 71 HIS B C 1
ATOM 2107 O O . HIS B 1 71 ? -7.719 6.488 -0.155 1 97.12 71 HIS B O 1
ATOM 2113 N N . ALA B 1 72 ? -7.383 6.438 -2.371 1 96.44 72 ALA B N 1
ATOM 2114 C CA . ALA B 1 72 ? -7.695 5.016 -2.488 1 96.44 72 ALA B CA 1
ATOM 2115 C C . ALA B 1 72 ? -6.727 4.172 -1.665 1 96.44 72 ALA B C 1
ATOM 2117 O O . ALA B 1 72 ? -5.527 4.449 -1.63 1 96.44 72 ALA B O 1
ATOM 2118 N N . PHE B 1 73 ? -7.305 3.174 -0.915 1 97 73 PHE B N 1
ATOM 2119 C CA . PHE B 1 73 ? -6.539 2.125 -0.253 1 97 73 PHE B CA 1
ATOM 2120 C C . PHE B 1 73 ? -6.234 0.985 -1.218 1 97 73 PHE B C 1
ATOM 2122 O O . PHE B 1 73 ? -7.148 0.326 -1.716 1 97 73 PHE B O 1
ATOM 2129 N N . VAL B 1 74 ? -4.945 0.675 -1.651 1 93.12 74 VAL B N 1
ATOM 2130 C CA . VAL B 1 74 ? -4.449 -0.375 -2.535 1 93.12 74 VAL B CA 1
ATOM 2131 C C . VAL B 1 74 ? -4.887 -0.094 -3.969 1 93.12 74 VAL B C 1
ATOM 2133 O O . VAL B 1 74 ? -4.117 -0.3 -4.914 1 93.12 74 VAL B O 1
ATOM 2136 N N . GLY B 1 75 ? -6.203 0.391 -4.199 1 91.19 75 GLY B N 1
ATOM 2137 C CA . GLY B 1 75 ? -6.582 0.84 -5.527 1 91.19 75 GLY B CA 1
ATOM 2138 C C . GLY B 1 75 ? -7.43 -0.17 -6.281 1 91.19 75 GLY B C 1
ATOM 2139 O O . GLY B 1 75 ? -7.727 0.02 -7.465 1 91.19 75 GLY B O 1
ATOM 2140 N N . ARG B 1 76 ? -7.855 -1.26 -5.828 1 94.19 76 ARG B N 1
ATOM 2141 C CA . ARG B 1 76 ? -8.82 -2.176 -6.434 1 94.19 76 ARG B CA 1
ATOM 2142 C C . ARG B 1 76 ? -10.219 -1.946 -5.879 1 94.19 76 ARG B C 1
ATOM 2144 O O . ARG B 1 76 ? -10.375 -1.562 -4.719 1 94.19 76 ARG B O 1
ATOM 2151 N N . ALA B 1 77 ? -11.211 -2.342 -6.688 1 94.44 77 ALA B N 1
ATOM 2152 C CA . ALA B 1 77 ? -12.609 -2.105 -6.328 1 94.44 77 ALA B CA 1
ATOM 2153 C C . ALA B 1 77 ? -12.969 -2.824 -5.031 1 94.44 77 ALA B C 1
ATOM 2155 O O . ALA B 1 77 ? -13.766 -2.318 -4.234 1 94.44 77 ALA B O 1
ATOM 2156 N N . ALA B 1 78 ? -12.391 -3.936 -4.785 1 97.19 78 ALA B N 1
ATOM 2157 C CA . ALA B 1 78 ? -12.695 -4.742 -3.605 1 97.19 78 ALA B CA 1
ATOM 2158 C C . ALA B 1 78 ? -12.344 -3.99 -2.324 1 97.19 78 ALA B C 1
ATOM 2160 O O . ALA B 1 78 ? -12.836 -4.332 -1.245 1 97.19 78 ALA B O 1
ATOM 2161 N N . TYR B 1 79 ? -11.492 -2.967 -2.436 1 98 79 TYR B N 1
ATOM 2162 C CA . TYR B 1 79 ? -11.031 -2.213 -1.275 1 98 79 TYR B CA 1
ATOM 2163 C C . TYR B 1 79 ? -11.711 -0.852 -1.203 1 98 79 TYR B C 1
ATOM 2165 O O . TYR B 1 79 ? -11.289 0.019 -0.437 1 98 79 TYR B O 1
ATOM 2173 N N . ASP B 1 80 ? -12.703 -0.601 -1.971 1 97 80 ASP B N 1
ATOM 2174 C CA . ASP B 1 80 ? -13.312 0.717 -2.125 1 97 80 ASP B CA 1
ATOM 2175 C C . ASP B 1 80 ? -13.898 1.21 -0.803 1 97 80 ASP B C 1
ATOM 2177 O O . ASP B 1 80 ? -14.086 2.412 -0.611 1 97 80 ASP B O 1
ATOM 2181 N N . TRP B 1 81 ? -14.188 0.335 0.129 1 98.19 81 TRP B N 1
ATOM 2182 C CA . TRP B 1 81 ? -14.789 0.724 1.401 1 98.19 81 TRP B CA 1
ATOM 2183 C C . TRP B 1 81 ? -13.711 1.113 2.414 1 98.19 81 TRP B C 1
ATOM 2185 O O . TRP B 1 81 ? -14.016 1.344 3.588 1 98.19 81 TRP B O 1
ATOM 2195 N N . ALA B 1 82 ? -12.477 1.145 1.964 1 98.44 82 ALA B N 1
ATOM 2196 C CA . ALA B 1 82 ? -11.328 1.586 2.756 1 98.44 82 ALA B CA 1
ATOM 2197 C C . ALA B 1 82 ? -10.68 2.824 2.141 1 98.44 82 ALA B C 1
ATOM 2199 O O . ALA B 1 82 ? -10.711 3.006 0.922 1 98.44 82 ALA B O 1
ATOM 2200 N N . ALA B 1 83 ? -10.078 3.656 2.982 1 98.38 83 ALA B N 1
ATOM 2201 C CA . ALA B 1 83 ? -9.367 4.844 2.51 1 98.38 83 ALA B CA 1
ATOM 2202 C C . ALA B 1 83 ? -8.086 5.07 3.301 1 98.38 83 ALA B C 1
ATOM 2204 O O . ALA B 1 83 ? -8.031 4.801 4.504 1 98.38 83 ALA B O 1
ATOM 2205 N N . GLU B 1 84 ? -7.125 5.496 2.631 1 98.38 84 GLU B N 1
ATOM 2206 C CA . GLU B 1 84 ? -5.902 5.973 3.27 1 98.38 84 GLU B CA 1
ATOM 2207 C C . GLU B 1 84 ? -5.961 7.48 3.508 1 98.38 84 GLU B C 1
ATOM 2209 O O . GLU B 1 84 ? -6.352 8.242 2.621 1 98.38 84 GLU B O 1
ATOM 2214 N N . LEU B 1 85 ? -5.609 7.906 4.684 1 98.38 85 LEU B N 1
ATOM 2215 C CA . LEU B 1 85 ? -5.711 9.312 5.055 1 98.38 85 LEU B CA 1
ATOM 2216 C C . LEU B 1 85 ? -4.324 9.938 5.191 1 98.38 85 LEU B C 1
ATOM 2218 O O . LEU B 1 85 ? -3.402 9.305 5.707 1 98.38 85 LEU B O 1
ATOM 2222 N N . THR B 1 86 ? -4.23 11.148 4.766 1 97.81 86 THR B N 1
ATOM 2223 C CA . THR B 1 86 ? -3.045 11.984 4.887 1 97.81 86 THR B CA 1
ATOM 2224 C C . THR B 1 86 ? -3.381 13.305 5.57 1 97.81 86 THR B C 1
ATOM 2226 O O . THR B 1 86 ? -4.434 13.898 5.309 1 97.81 86 THR B O 1
ATOM 2229 N N . ILE B 1 87 ? -2.5 13.766 6.426 1 97.31 87 ILE B N 1
ATOM 2230 C CA . ILE B 1 87 ? -2.686 15.047 7.094 1 97.31 87 ILE B CA 1
ATOM 2231 C C . ILE B 1 87 ? -1.332 15.734 7.281 1 97.31 87 ILE B C 1
ATOM 2233 O O . ILE B 1 87 ? -0.343 15.078 7.629 1 97.31 87 ILE B O 1
ATOM 2237 N N . TYR B 1 88 ? -1.303 16.969 6.996 1 97.25 88 TYR B N 1
ATOM 2238 C CA . TYR B 1 88 ? -0.153 17.828 7.254 1 97.25 88 TYR B CA 1
ATOM 2239 C C . TYR B 1 88 ? -0.587 19.141 7.891 1 97.25 88 TYR B C 1
ATOM 2241 O O . TYR B 1 88 ? -1.589 19.734 7.484 1 97.25 88 TYR B O 1
ATOM 2249 N N . LEU B 1 89 ? 0.088 19.516 8.875 1 97.12 89 LEU B N 1
ATOM 2250 C CA . LEU B 1 89 ? -0.074 20.844 9.477 1 97.12 89 LEU B CA 1
ATOM 2251 C C . LEU B 1 89 ? 1.162 21.703 9.234 1 97.12 89 LEU B C 1
ATOM 2253 O O . LEU B 1 89 ? 2.271 21.188 9.102 1 97.12 89 LEU B O 1
ATOM 2257 N N . ASP B 1 90 ? 0.901 22.969 9.133 1 97.12 90 ASP B N 1
ATOM 2258 C CA . ASP B 1 90 ? 2.047 23.875 9.062 1 97.12 90 ASP B CA 1
ATOM 2259 C C . ASP B 1 90 ? 3.023 23.609 10.203 1 97.12 90 ASP B C 1
ATOM 2261 O O . ASP B 1 90 ? 2.611 23.438 11.352 1 97.12 90 ASP B O 1
ATOM 2265 N N . HIS B 1 91 ? 4.297 23.531 9.898 1 93.44 91 HIS B N 1
ATOM 2266 C CA . HIS B 1 91 ? 5.316 23.172 10.875 1 93.44 91 HIS B CA 1
ATOM 2267 C C . HIS B 1 91 ? 5.391 24.188 12.008 1 93.44 91 HIS B C 1
ATOM 2269 O O . HIS B 1 91 ? 5.891 23.875 13.094 1 93.44 91 HIS B O 1
ATOM 2275 N N . ASP B 1 92 ? 4.871 25.312 11.789 1 90.62 92 ASP B N 1
ATOM 2276 C CA . ASP B 1 92 ? 4.93 26.391 12.781 1 90.62 92 ASP B CA 1
ATOM 2277 C C . ASP B 1 92 ? 3.729 26.328 13.727 1 90.62 92 ASP B C 1
ATOM 2279 O O . ASP B 1 92 ? 3.684 27.047 14.727 1 90.62 92 ASP B O 1
ATOM 2283 N N . VAL B 1 93 ? 2.816 25.578 13.305 1 84.69 93 VAL B N 1
ATOM 2284 C CA . VAL B 1 93 ? 1.592 25.516 14.094 1 84.69 93 VAL B CA 1
ATOM 2285 C C . VAL B 1 93 ? 1.811 24.609 15.312 1 84.69 93 VAL B C 1
ATOM 2287 O O . VAL B 1 93 ? 2.311 23.5 15.18 1 84.69 93 VAL B O 1
ATOM 2290 N N . ARG B 1 94 ? 2.037 25.25 16.531 1 65.06 94 ARG B N 1
ATOM 2291 C CA . ARG B 1 94 ? 2.141 24.5 17.781 1 65.06 94 ARG B CA 1
ATOM 2292 C C . ARG B 1 94 ? 0.807 24.484 18.516 1 65.06 94 ARG B C 1
ATOM 2294 O O . ARG B 1 94 ? 0.095 25.484 18.547 1 65.06 94 ARG B O 1
ATOM 2301 N N . ARG B 1 95 ? 0.522 23.391 19.062 1 65.19 95 ARG B N 1
ATOM 2302 C CA . ARG B 1 95 ? -0.409 23.125 20.156 1 65.19 95 ARG B CA 1
ATOM 2303 C C . ARG B 1 95 ? -1.724 23.875 19.938 1 65.19 95 ARG B C 1
ATOM 2305 O O . ARG B 1 95 ? -1.727 25.078 19.703 1 65.19 95 ARG B O 1
ATOM 2312 N N . GLY B 1 96 ? -2.744 23.172 19.172 1 75.69 96 GLY B N 1
ATOM 2313 C CA . GLY B 1 96 ? -4.043 23.828 19.141 1 75.69 96 GLY B CA 1
ATOM 2314 C C . GLY B 1 96 ? -5.176 22.891 18.766 1 75.69 96 GLY B C 1
ATOM 2315 O O . GLY B 1 96 ? -6.312 23.328 18.562 1 75.69 96 GLY B O 1
ATOM 2316 N N . GLY B 1 97 ? -4.809 21.672 18.609 1 88.75 97 GLY B N 1
ATOM 2317 C CA . GLY B 1 97 ? -5.887 20.719 18.359 1 88.75 97 GLY B CA 1
ATOM 2318 C C . GLY B 1 97 ? -6.395 20.75 16.938 1 88.75 97 GLY B C 1
ATOM 2319 O O . GLY B 1 97 ? -7.375 20.078 16.609 1 88.75 97 GLY B O 1
ATOM 2320 N N . LEU B 1 98 ? -5.719 21.547 16.016 1 93.12 98 LEU B N 1
ATOM 2321 C CA . LEU B 1 98 ? -6.18 21.719 14.648 1 93.12 98 LEU B CA 1
ATOM 2322 C C . LEU B 1 98 ? -6.195 20.391 13.898 1 93.12 98 LEU B C 1
ATOM 2324 O O . LEU B 1 98 ? -7.102 20.125 13.109 1 93.12 98 LEU B O 1
ATOM 2328 N N . GLY B 1 99 ? -5.211 19.547 14.172 1 95.19 99 GLY B N 1
ATOM 2329 C CA . GLY B 1 99 ? -5.129 18.266 13.516 1 95.19 99 GLY B CA 1
ATOM 2330 C C . GLY B 1 99 ? -6.316 17.359 13.812 1 95.19 99 GLY B C 1
ATOM 2331 O O . GLY B 1 99 ? -6.883 16.75 12.906 1 95.19 99 GLY B O 1
ATOM 2332 N N . ARG B 1 100 ? -6.633 17.344 15.055 1 95.31 100 ARG B N 1
ATOM 2333 C CA . ARG B 1 100 ? -7.758 16.516 15.469 1 95.31 100 ARG B CA 1
ATOM 2334 C C . ARG B 1 100 ? -9.047 16.969 14.789 1 95.31 100 ARG B C 1
ATOM 2336 O O . ARG B 1 100 ? -9.797 16.156 14.25 1 95.31 100 ARG B O 1
ATOM 2343 N N . VAL B 1 101 ? -9.281 18.266 14.82 1 95.5 101 VAL B N 1
ATOM 2344 C CA . VAL B 1 101 ? -10.492 18.844 14.242 1 95.5 101 VAL B CA 1
ATOM 2345 C C . VAL B 1 101 ? -10.531 18.547 12.742 1 95.5 101 VAL B C 1
ATOM 2347 O O . VAL B 1 101 ? -11.57 18.156 12.211 1 95.5 101 VAL B O 1
ATOM 2350 N N . LEU B 1 102 ? -9.469 18.734 12.102 1 96.31 102 LEU B N 1
ATOM 2351 C CA . LEU B 1 102 ? -9.352 18.5 10.664 1 96.31 102 LEU B CA 1
ATOM 2352 C C . LEU B 1 102 ? -9.578 17.016 10.336 1 96.31 102 LEU B C 1
ATOM 2354 O O . LEU B 1 102 ? -10.336 16.703 9.422 1 96.31 102 LEU B O 1
ATOM 2358 N N . TYR B 1 103 ? -8.945 16.156 11.078 1 96 103 TYR B N 1
ATOM 2359 C CA . TYR B 1 103 ? -9.055 14.719 10.859 1 96 103 TYR B CA 1
ATOM 2360 C C . TYR B 1 103 ? -10.484 14.242 11.078 1 96 103 TYR B C 1
ATOM 2362 O O . TYR B 1 103 ? -11.008 13.445 10.289 1 96 103 TYR B O 1
ATOM 2370 N N . GLU B 1 104 ? -11.078 14.695 12.117 1 96.06 104 GLU B N 1
ATOM 2371 C CA . GLU B 1 104 ? -12.453 14.297 12.422 1 96.06 104 GLU B CA 1
ATOM 2372 C C . GLU B 1 104 ? -13.414 14.742 11.32 1 96.06 104 GLU B C 1
ATOM 2374 O O . GLU B 1 104 ? -14.328 14.008 10.953 1 96.06 104 GLU B O 1
ATOM 2379 N N . ALA B 1 105 ? -13.18 15.969 10.812 1 97.56 105 ALA B N 1
ATOM 2380 C CA . ALA B 1 105 ? -13.984 16.438 9.695 1 97.56 105 ALA B CA 1
ATOM 2381 C C . ALA B 1 105 ? -13.82 15.531 8.477 1 97.56 105 ALA B C 1
ATOM 2383 O O . ALA B 1 105 ? -14.805 15.211 7.801 1 97.56 105 ALA B O 1
ATOM 2384 N N . LEU B 1 106 ? -12.625 15.133 8.211 1 98.06 106 LEU B N 1
ATOM 2385 C CA . LEU B 1 106 ? -12.344 14.234 7.094 1 98.06 106 LEU B CA 1
ATOM 2386 C C . LEU B 1 106 ? -13.016 12.883 7.301 1 98.06 106 LEU B C 1
ATOM 2388 O O . LEU B 1 106 ? -13.664 12.359 6.391 1 98.06 106 LEU B O 1
ATOM 2392 N N . ALA B 1 107 ? -12.883 12.336 8.484 1 97.62 107 ALA B N 1
ATOM 2393 C CA . ALA B 1 107 ? -13.469 11.039 8.812 1 97.62 107 ALA B CA 1
ATOM 2394 C C . ALA B 1 107 ? -14.992 11.07 8.664 1 97.62 107 ALA B C 1
ATOM 2396 O O . ALA B 1 107 ? -15.594 10.102 8.188 1 97.62 107 ALA B O 1
ATOM 2397 N N . ASP B 1 108 ? -15.562 12.156 9.062 1 97.19 108 ASP B N 1
ATOM 2398 C CA . ASP B 1 108 ? -17 12.305 8.953 1 97.19 108 ASP B CA 1
ATOM 2399 C C . ASP B 1 108 ? -17.453 12.25 7.492 1 97.19 108 ASP B C 1
ATOM 2401 O O . ASP B 1 108 ? -18.469 11.617 7.172 1 97.19 108 ASP B O 1
ATOM 2405 N N . GLN B 1 109 ? -16.719 12.93 6.652 1 97.5 109 GLN B N 1
ATOM 2406 C CA . GLN B 1 109 ? -17.047 12.898 5.23 1 97.5 109 GLN B CA 1
ATOM 2407 C C . GLN B 1 109 ? -16.922 11.484 4.668 1 97.5 109 GLN B C 1
ATOM 2409 O O . GLN B 1 109 ? -17.766 11.039 3.895 1 97.5 109 GLN B O 1
ATOM 2414 N N . LEU B 1 110 ? -15.938 10.812 5.039 1 98 110 LEU B N 1
ATOM 2415 C CA . LEU B 1 110 ? -15.703 9.453 4.555 1 98 110 LEU B CA 1
ATOM 2416 C C . LEU B 1 110 ? -16.797 8.508 5.051 1 98 110 LEU B C 1
ATOM 2418 O O . LEU B 1 110 ? -17.25 7.633 4.305 1 98 110 LEU B O 1
ATOM 2422 N N . LYS B 1 111 ? -17.156 8.695 6.27 1 97.25 111 LYS B N 1
ATOM 2423 C CA . LYS B 1 111 ? -18.25 7.898 6.805 1 97.25 111 LYS B CA 1
ATOM 2424 C C . LYS B 1 111 ? -19.531 8.109 5.996 1 97.25 111 LYS B C 1
ATOM 2426 O O . LYS B 1 111 ? -20.234 7.152 5.691 1 97.25 111 LYS B O 1
ATOM 2431 N N . ALA B 1 112 ? -19.766 9.32 5.66 1 96.31 112 ALA B N 1
ATOM 2432 C CA . ALA B 1 112 ? -20.953 9.656 4.875 1 96.31 112 ALA B CA 1
ATOM 2433 C C . ALA B 1 112 ? -20.891 9.023 3.49 1 96.31 112 ALA B C 1
ATOM 2435 O O . ALA B 1 112 ? -21.922 8.719 2.893 1 96.31 112 ALA B O 1
ATOM 2436 N N . MET B 1 113 ? -19.75 8.781 2.965 1 96.81 113 MET B N 1
ATOM 2437 C CA . MET B 1 113 ? -19.531 8.148 1.662 1 96.81 113 MET B CA 1
ATOM 2438 C C . MET B 1 113 ? -19.781 6.645 1.738 1 96.81 113 MET B C 1
ATOM 2440 O O . MET B 1 113 ? -19.875 5.977 0.708 1 96.81 113 MET B O 1
ATOM 2444 N N . GLY B 1 114 ? -19.719 6.086 2.975 1 97.25 114 GLY B N 1
ATOM 2445 C CA . GLY B 1 114 ? -19.875 4.652 3.156 1 97.25 114 GLY B CA 1
ATOM 2446 C C . GLY B 1 114 ? -18.547 3.945 3.404 1 97.25 114 GLY B C 1
ATOM 2447 O O . GLY B 1 114 ? -18.484 2.715 3.373 1 97.25 114 GLY B O 1
ATOM 2448 N N . VAL B 1 115 ? -17.547 4.715 3.615 1 98.19 115 VAL B N 1
ATOM 2449 C CA . VAL B 1 115 ? -16.25 4.125 3.949 1 98.19 115 VAL B CA 1
ATOM 2450 C C . VAL B 1 115 ? -16.328 3.471 5.328 1 98.19 115 VAL B C 1
ATOM 2452 O O . VAL B 1 115 ? -16.938 4.016 6.246 1 98.19 115 VAL B O 1
ATOM 2455 N N . LEU B 1 116 ? -15.625 2.348 5.473 1 98.75 116 LEU B N 1
ATOM 2456 C CA . LEU B 1 116 ? -15.727 1.562 6.699 1 98.75 116 LEU B CA 1
ATOM 2457 C C . LEU B 1 116 ? -14.375 1.476 7.402 1 98.75 116 LEU B C 1
ATOM 2459 O O . LEU B 1 116 ? -14.32 1.312 8.625 1 98.75 116 LEU B O 1
ATOM 2463 N N . ASN B 1 117 ? -13.305 1.491 6.652 1 98.81 117 ASN B N 1
ATOM 2464 C CA . ASN B 1 117 ? -11.945 1.373 7.184 1 98.81 117 ASN B CA 1
ATOM 2465 C C . ASN B 1 117 ? -11.109 2.602 6.848 1 98.81 117 ASN B C 1
ATOM 2467 O O . ASN B 1 117 ? -11.055 3.031 5.695 1 98.81 117 ASN B O 1
ATOM 2471 N N . LEU B 1 118 ? -10.453 3.131 7.82 1 98.81 118 LEU B N 1
ATOM 2472 C CA . LEU B 1 118 ? -9.461 4.184 7.625 1 98.81 118 LEU B CA 1
ATOM 2473 C C . LEU B 1 118 ? -8.055 3.658 7.902 1 98.81 118 LEU B C 1
ATOM 2475 O O . LEU B 1 118 ? -7.844 2.902 8.852 1 98.81 118 LEU B O 1
ATOM 2479 N N . TYR B 1 119 ? -7.137 4.051 7.059 1 98.81 119 TYR B N 1
ATOM 2480 C CA . TYR B 1 119 ? -5.75 3.627 7.215 1 98.81 119 TYR B CA 1
ATOM 2481 C C . TYR B 1 119 ? -4.805 4.82 7.168 1 98.81 119 TYR B C 1
ATOM 2483 O O . TYR B 1 119 ? -5.031 5.77 6.41 1 98.81 119 TYR B O 1
ATOM 2491 N N . ALA B 1 120 ? -3.832 4.781 7.969 1 98.31 120 ALA B N 1
ATOM 2492 C CA . ALA B 1 120 ? -2.719 5.723 7.922 1 98.31 120 ALA B CA 1
ATOM 2493 C C . ALA B 1 120 ? -1.389 4.992 7.746 1 98.31 120 ALA B C 1
ATOM 2495 O O . ALA B 1 120 ? -1.1 4.035 8.461 1 98.31 120 ALA B O 1
ATOM 2496 N N . ARG B 1 121 ? -0.671 5.34 6.781 1 97.56 121 ARG B N 1
ATOM 2497 C CA . ARG B 1 121 ? 0.69 4.875 6.543 1 97.56 121 ARG B CA 1
ATOM 2498 C C . ARG B 1 121 ? 1.713 5.906 7 1 97.56 121 ARG B C 1
ATOM 2500 O O . ARG B 1 121 ? 1.747 7.027 6.484 1 97.56 121 ARG B O 1
ATOM 2507 N N . ILE B 1 122 ? 2.555 5.539 7.93 1 97.56 122 ILE B N 1
ATOM 2508 C CA . ILE B 1 122 ? 3.348 6.516 8.672 1 97.56 122 ILE B CA 1
ATOM 2509 C C . ILE B 1 122 ? 4.801 6.047 8.742 1 97.56 122 ILE B C 1
ATOM 2511 O O . ILE B 1 122 ? 5.07 4.891 9.07 1 97.56 122 ILE B O 1
ATOM 2515 N N . GLY B 1 123 ? 5.719 6.961 8.383 1 97.69 123 GLY B N 1
ATOM 2516 C CA . GLY B 1 123 ? 7.098 6.68 8.75 1 97.69 123 GLY B CA 1
ATOM 2517 C C . GLY B 1 123 ? 7.293 6.496 10.242 1 97.69 123 GLY B C 1
ATOM 2518 O O . GLY B 1 123 ? 6.688 7.215 11.047 1 97.69 123 GLY B O 1
ATOM 2519 N N . TYR B 1 124 ? 8.125 5.613 10.617 1 98 124 TYR B N 1
ATOM 2520 C CA . TYR B 1 124 ? 8.281 5.27 12.023 1 98 124 TYR B CA 1
ATOM 2521 C C . TYR B 1 124 ? 9.75 5.055 12.367 1 98 124 TYR B C 1
ATOM 2523 O O . TYR B 1 124 ? 10.43 4.242 11.734 1 98 124 TYR B O 1
ATOM 2531 N N . PRO B 1 125 ? 10.219 5.781 13.367 1 97.19 125 PRO B N 1
ATOM 2532 C CA . PRO B 1 125 ? 11.633 5.672 13.742 1 97.19 125 PRO B CA 1
ATOM 2533 C C . PRO B 1 125 ? 11.906 4.508 14.695 1 97.19 125 PRO B C 1
ATOM 2535 O O . PRO B 1 125 ? 11.094 4.23 15.586 1 97.19 125 PRO B O 1
ATOM 2538 N N . GLN B 1 126 ? 12.953 3.789 14.352 1 94.12 126 GLN B N 1
ATOM 2539 C CA . GLN B 1 126 ? 13.43 2.855 15.359 1 94.12 126 GLN B CA 1
ATOM 2540 C C . GLN B 1 126 ? 13.891 3.592 16.609 1 94.12 126 GLN B C 1
ATOM 2542 O O . GLN B 1 126 ? 13.531 3.215 17.734 1 94.12 126 GLN B O 1
ATOM 2547 N N . ALA B 1 127 ? 14.609 4.609 16.406 1 95.12 127 ALA B N 1
ATOM 2548 C CA . ALA B 1 127 ? 14.977 5.617 17.391 1 95.12 127 ALA B CA 1
ATOM 2549 C C . ALA B 1 127 ? 14.711 7.023 16.859 1 95.12 127 ALA B C 1
ATOM 2551 O O . ALA B 1 127 ? 15.094 7.355 15.742 1 95.12 127 ALA B O 1
ATOM 2552 N N . GLU B 1 128 ? 13.969 7.758 17.672 1 97.25 128 GLU B N 1
ATOM 2553 C CA . GLU B 1 128 ? 13.648 9.109 17.234 1 97.25 128 GLU B CA 1
ATOM 2554 C C . GLU B 1 128 ? 14.914 9.906 16.922 1 97.25 128 GLU B C 1
ATOM 2556 O O . GLU B 1 128 ? 15.945 9.711 17.562 1 97.25 128 GLU B O 1
ATOM 2561 N N . ASP B 1 129 ? 14.805 10.719 15.914 1 97.62 129 ASP B N 1
ATOM 2562 C CA . ASP B 1 129 ? 15.922 11.586 15.539 1 97.62 129 ASP B CA 1
ATOM 2563 C C . ASP B 1 129 ? 15.414 12.93 15.008 1 97.62 129 ASP B C 1
ATOM 2565 O O . ASP B 1 129 ? 14.258 13.297 15.227 1 97.62 129 ASP B O 1
ATOM 2569 N N . GLU B 1 130 ? 16.25 13.766 14.414 1 97.12 130 GLU B N 1
ATOM 2570 C CA . GLU B 1 130 ? 15.898 15.125 14.016 1 97.12 130 GLU B CA 1
ATOM 2571 C C . GLU B 1 130 ? 14.922 15.117 12.844 1 97.12 130 GLU B C 1
ATOM 2573 O O . GLU B 1 130 ? 14.258 16.125 12.578 1 97.12 130 GLU B O 1
ATOM 2578 N N . TYR B 1 131 ? 14.82 13.984 12.188 1 97.69 131 TYR B N 1
ATOM 2579 C CA . TYR B 1 131 ? 14.039 13.953 10.961 1 97.69 131 TYR B CA 1
ATOM 2580 C C . TYR B 1 131 ? 12.672 13.312 11.203 1 97.69 131 TYR B C 1
ATOM 2582 O O . TYR B 1 131 ? 11.742 13.5 10.414 1 97.69 131 TYR B O 1
ATOM 2590 N N . LEU B 1 132 ? 12.586 12.508 12.281 1 97.81 132 LEU B N 1
ATOM 2591 C CA . LEU B 1 132 ? 11.367 11.727 12.477 1 97.81 132 LEU B CA 1
ATOM 2592 C C . LEU B 1 132 ? 11.148 11.414 13.953 1 97.81 132 LEU B C 1
ATOM 2594 O O . LEU B 1 132 ? 12.062 10.945 14.633 1 97.81 132 LEU B O 1
ATOM 2598 N N . THR B 1 133 ? 9.977 11.672 14.414 1 96.88 133 THR B N 1
ATOM 2599 C CA . THR B 1 133 ? 9.531 11.297 15.75 1 96.88 133 THR B CA 1
ATOM 2600 C C . THR B 1 133 ? 8.312 10.375 15.672 1 96.88 133 THR B C 1
ATOM 2602 O O . THR B 1 133 ? 7.844 10.047 14.578 1 96.88 133 THR B O 1
ATOM 2605 N N . LYS B 1 134 ? 7.852 10 16.812 1 97.19 134 LYS B N 1
ATOM 2606 C CA . LYS B 1 134 ? 6.703 9.094 16.859 1 97.19 134 LYS B CA 1
ATOM 2607 C C . LYS B 1 134 ? 5.395 9.875 16.969 1 97.19 134 LYS B C 1
ATOM 2609 O O . LYS B 1 134 ? 4.336 9.297 17.203 1 97.19 134 LYS B O 1
ATOM 2614 N N . ASN B 1 135 ? 5.453 11.156 16.734 1 94.06 135 ASN B N 1
ATOM 2615 C CA . ASN B 1 135 ? 4.32 12.047 16.953 1 94.06 135 ASN B CA 1
ATOM 2616 C C . ASN B 1 135 ? 3.125 11.656 16.094 1 94.06 135 ASN B C 1
ATOM 2618 O O . ASN B 1 135 ? 1.991 11.625 16.578 1 94.06 135 ASN B O 1
ATOM 2622 N N . SER B 1 136 ? 3.375 11.375 14.859 1 95.5 136 SER B N 1
ATOM 2623 C CA . SER B 1 136 ? 2.279 11.031 13.961 1 95.5 136 SER B CA 1
ATOM 2624 C C . SER B 1 136 ? 1.549 9.773 14.43 1 95.5 136 SER B C 1
ATOM 2626 O O . SER B 1 136 ? 0.317 9.742 14.445 1 95.5 136 SER B O 1
ATOM 2628 N N . ALA B 1 137 ? 2.309 8.742 14.789 1 96.75 137 ALA B N 1
ATOM 2629 C CA . ALA B 1 137 ? 1.705 7.516 15.297 1 96.75 137 ALA B CA 1
ATOM 2630 C C . ALA B 1 137 ? 0.873 7.789 16.547 1 96.75 137 ALA B C 1
ATOM 2632 O O . ALA B 1 137 ? -0.253 7.301 16.672 1 96.75 137 ALA B O 1
ATOM 2633 N N . GLN B 1 138 ? 1.385 8.547 17.453 1 96.25 138 GLN B N 1
ATOM 2634 C CA . GLN B 1 138 ? 0.698 8.891 18.703 1 96.25 138 GLN B CA 1
ATOM 2635 C C . GLN B 1 138 ? -0.572 9.688 18.422 1 96.25 138 GLN B C 1
ATOM 2637 O O . GLN B 1 138 ? -1.603 9.477 19.062 1 96.25 138 GLN B O 1
ATOM 2642 N N . PHE B 1 139 ? -0.411 10.609 17.516 1 95.44 139 PHE B N 1
ATOM 2643 C CA . PHE B 1 139 ? -1.564 11.391 17.078 1 95.44 139 PHE B CA 1
ATOM 2644 C C . PHE B 1 139 ? -2.695 10.477 16.625 1 95.44 139 PHE B C 1
ATOM 2646 O O . PHE B 1 139 ? -3.832 10.609 17.094 1 95.44 139 PHE B O 1
ATOM 2653 N N . HIS B 1 140 ? -2.404 9.516 15.789 1 97.5 140 HIS B N 1
ATOM 2654 C CA . HIS B 1 140 ? -3.418 8.609 15.25 1 97.5 140 HIS B CA 1
ATOM 2655 C C . HIS B 1 140 ? -3.953 7.68 16.328 1 97.5 140 HIS B C 1
ATOM 2657 O O . HIS B 1 140 ? -5.145 7.367 16.359 1 97.5 140 HIS B O 1
ATOM 2663 N N . GLU B 1 141 ? -3.061 7.254 17.203 1 97.75 141 GLU B N 1
ATOM 2664 C CA . GLU B 1 141 ? -3.514 6.449 18.328 1 97.75 141 GLU B CA 1
ATOM 2665 C C . GLU B 1 141 ? -4.574 7.188 19.141 1 97.75 141 GLU B C 1
ATOM 2667 O O . GLU B 1 141 ? -5.586 6.602 19.531 1 97.75 141 GLU B O 1
ATOM 2672 N N . HIS B 1 142 ? -4.355 8.445 19.359 1 96.06 142 HIS B N 1
ATOM 2673 C CA . HIS B 1 142 ? -5.281 9.266 20.125 1 96.06 142 HIS B CA 1
ATOM 2674 C C . HIS B 1 142 ? -6.613 9.414 19.406 1 96.06 142 HIS B C 1
ATOM 2676 O O . HIS B 1 142 ? -7.641 9.688 20.031 1 96.06 142 HIS B O 1
ATOM 2682 N N . LEU B 1 143 ? -6.559 9.25 18.125 1 96.5 143 LEU B N 1
ATOM 2683 C CA . LEU B 1 143 ? -7.773 9.375 17.328 1 96.5 143 LEU B CA 1
ATOM 2684 C C . LEU B 1 143 ? -8.461 8.023 17.172 1 96.5 143 LEU B C 1
ATOM 2686 O O . LEU B 1 143 ? -9.438 7.906 16.422 1 96.5 143 LEU B O 1
ATOM 2690 N N . GLY B 1 144 ? -7.953 6.992 17.812 1 97.56 144 GLY B N 1
ATOM 2691 C CA . GLY B 1 144 ? -8.633 5.703 17.828 1 97.56 144 GLY B CA 1
ATOM 2692 C C . GLY B 1 144 ? -8.062 4.707 16.844 1 97.56 144 GLY B C 1
ATOM 2693 O O . GLY B 1 144 ? -8.609 3.619 16.656 1 97.56 144 GLY B O 1
ATOM 2694 N N . PHE B 1 145 ? -6.988 5.086 16.188 1 98.44 145 PHE B N 1
ATOM 2695 C CA . PHE B 1 145 ? -6.32 4.121 15.32 1 98.44 145 PHE B CA 1
ATOM 2696 C C . PHE B 1 145 ? -5.527 3.115 16.141 1 98.44 145 PHE B C 1
ATOM 2698 O O . PHE B 1 145 ? -5.047 3.438 17.234 1 98.44 145 PHE B O 1
ATOM 2705 N N . THR B 1 146 ? -5.383 1.924 15.609 1 98.38 146 THR B N 1
ATOM 2706 C CA . THR B 1 146 ? -4.555 0.883 16.203 1 98.38 146 THR B CA 1
ATOM 2707 C C . THR B 1 146 ? -3.496 0.398 15.219 1 98.38 146 THR B C 1
ATOM 2709 O O . THR B 1 146 ? -3.695 0.463 14.008 1 98.38 146 THR B O 1
ATOM 2712 N N . PRO B 1 147 ? -2.395 -0.087 15.711 1 97.94 147 PRO B N 1
ATOM 2713 C CA . PRO B 1 147 ? -1.379 -0.625 14.797 1 97.94 147 PRO B CA 1
ATOM 2714 C C . PRO B 1 147 ? -1.893 -1.8 13.969 1 97.94 147 PRO B C 1
ATOM 2716 O O . PRO B 1 147 ? -2.531 -2.707 14.508 1 97.94 147 PRO B O 1
ATOM 2719 N N . ALA B 1 148 ? -1.633 -1.762 12.703 1 98.38 148 ALA B N 1
ATOM 2720 C CA . ALA B 1 148 ? -2.027 -2.83 11.789 1 98.38 148 ALA B CA 1
ATOM 2721 C C . ALA B 1 148 ? -0.808 -3.588 11.273 1 98.38 148 ALA B C 1
ATOM 2723 O O . ALA B 1 148 ? -0.908 -4.762 10.906 1 98.38 148 ALA B O 1
ATOM 2724 N N . GLY B 1 149 ? 0.334 -2.92 11.219 1 98.38 149 GLY B N 1
ATOM 2725 C CA . GLY B 1 149 ? 1.526 -3.586 10.719 1 98.38 149 GLY B CA 1
ATOM 2726 C C . GLY B 1 149 ? 2.768 -2.715 10.781 1 98.38 149 GLY B C 1
ATOM 2727 O O . GLY B 1 149 ? 2.67 -1.487 10.82 1 98.38 149 GLY B O 1
ATOM 2728 N N . THR B 1 150 ? 3.91 -3.35 10.828 1 98.5 150 THR B N 1
ATOM 2729 C CA . THR B 1 150 ? 5.215 -2.701 10.812 1 98.5 150 THR B CA 1
ATOM 2730 C C . THR B 1 150 ? 6.105 -3.293 9.727 1 98.5 150 THR B C 1
ATOM 2732 O O . THR B 1 150 ? 6.262 -4.512 9.641 1 98.5 150 THR B O 1
ATOM 2735 N N . PHE B 1 151 ? 6.613 -2.502 8.922 1 98.62 151 PHE B N 1
ATOM 2736 C CA . PHE B 1 151 ? 7.57 -2.814 7.867 1 98.62 151 PHE B CA 1
ATOM 2737 C C . PHE B 1 151 ? 8.961 -2.297 8.227 1 98.62 151 PHE B C 1
ATOM 2739 O O . PHE B 1 151 ? 9.141 -1.095 8.43 1 98.62 151 PHE B O 1
ATOM 2746 N N . HIS B 1 152 ? 9.906 -3.131 8.25 1 98.56 152 HIS B N 1
ATOM 2747 C CA . HIS B 1 152 ? 11.164 -2.799 8.906 1 98.56 152 HIS B CA 1
ATOM 2748 C C . HIS B 1 152 ? 12.195 -2.309 7.891 1 98.56 152 HIS B C 1
ATOM 2750 O O . HIS B 1 152 ? 12.359 -2.912 6.828 1 98.56 152 HIS B O 1
ATOM 2756 N N . ASN B 1 153 ? 12.867 -1.213 8.219 1 98.38 153 ASN B N 1
ATOM 2757 C CA . ASN B 1 153 ? 13.961 -0.669 7.422 1 98.38 153 ASN B CA 1
ATOM 2758 C C . ASN B 1 153 ? 13.57 -0.547 5.953 1 98.38 153 ASN B C 1
ATOM 2760 O O . ASN B 1 153 ? 14.359 -0.905 5.07 1 98.38 153 ASN B O 1
ATOM 2764 N N . CYS B 1 154 ? 12.383 -0.053 5.684 1 98.19 154 CYS B N 1
ATOM 2765 C CA . CYS B 1 154 ? 11.898 -0.093 4.309 1 98.19 154 CYS B CA 1
ATOM 2766 C C . CYS B 1 154 ? 12.039 1.269 3.641 1 98.19 154 CYS B C 1
ATOM 2768 O O . CYS B 1 154 ? 11.883 1.387 2.424 1 98.19 154 CYS B O 1
ATOM 2770 N N . GLY B 1 155 ? 12.258 2.281 4.414 1 98 155 GLY B N 1
ATOM 2771 C CA . GLY B 1 155 ? 12.453 3.615 3.869 1 98 155 GLY B CA 1
ATOM 2772 C C . GLY B 1 155 ? 13.852 4.156 4.102 1 98 155 GLY B C 1
ATOM 2773 O O . GLY B 1 155 ? 14.383 4.074 5.215 1 98 155 GLY B O 1
ATOM 2774 N N . TYR B 1 156 ? 14.508 4.652 3.053 1 98.25 156 TYR B N 1
ATOM 2775 C CA . TYR B 1 156 ? 15.859 5.195 3.119 1 98.25 156 TYR B CA 1
ATOM 2776 C C . TYR B 1 156 ? 15.875 6.668 2.727 1 98.25 156 TYR B C 1
ATOM 2778 O O . TYR B 1 156 ? 15.523 7.02 1.599 1 98.25 156 TYR B O 1
ATOM 2786 N N . LYS B 1 157 ? 16.266 7.496 3.6 1 97.56 157 LYS B N 1
ATOM 2787 C CA . LYS B 1 157 ? 16.375 8.93 3.361 1 97.56 157 LYS B CA 1
ATOM 2788 C C . LYS B 1 157 ? 17.359 9.578 4.336 1 97.56 157 LYS B C 1
ATOM 2790 O O . LYS B 1 157 ? 17.406 9.195 5.508 1 97.56 157 LYS B O 1
ATOM 2795 N N . PHE B 1 158 ? 18.094 10.539 3.855 1 97.25 158 PHE B N 1
ATOM 2796 C CA . PHE B 1 158 ? 19.094 11.273 4.609 1 97.25 158 PHE B CA 1
ATOM 2797 C C . PHE B 1 158 ? 20.141 10.32 5.176 1 97.25 158 PHE B C 1
ATOM 2799 O O . PHE B 1 158 ? 20.625 10.516 6.293 1 97.25 158 PHE B O 1
ATOM 2806 N N . GLY B 1 159 ? 20.391 9.227 4.477 1 96.75 159 GLY B N 1
ATOM 2807 C CA . GLY B 1 159 ? 21.453 8.297 4.852 1 96.75 159 GLY B CA 1
ATOM 2808 C C . GLY B 1 159 ? 21.062 7.387 6 1 96.75 159 GLY B C 1
ATOM 2809 O O . GLY B 1 159 ? 21.938 6.801 6.652 1 96.75 159 GLY B O 1
ATOM 2810 N N . ARG B 1 160 ? 19.734 7.309 6.234 1 97.75 160 ARG B N 1
ATOM 2811 C CA . ARG B 1 160 ? 19.266 6.5 7.352 1 97.75 160 ARG B CA 1
ATOM 2812 C C . ARG B 1 160 ? 18.062 5.645 6.938 1 97.75 160 ARG B C 1
ATOM 2814 O O . ARG B 1 160 ? 17.359 5.98 5.988 1 97.75 160 ARG B O 1
ATOM 2821 N N . TRP B 1 161 ? 17.922 4.527 7.648 1 98.06 161 TRP B N 1
ATOM 2822 C CA . TRP B 1 161 ? 16.812 3.619 7.422 1 98.06 161 TRP B CA 1
ATOM 2823 C C . TRP B 1 161 ? 15.727 3.809 8.477 1 98.06 161 TRP B C 1
ATOM 2825 O O . TRP B 1 161 ? 16.031 3.982 9.664 1 98.06 161 TRP B O 1
ATOM 2835 N N . TYR B 1 162 ? 14.516 3.764 8.055 1 98.5 162 TYR B N 1
ATOM 2836 C CA . TYR B 1 162 ? 13.359 3.904 8.938 1 98.5 162 TYR B CA 1
ATOM 2837 C C . TYR B 1 162 ? 12.344 2.795 8.688 1 98.5 162 TYR B C 1
ATOM 2839 O O . TYR B 1 162 ? 12.336 2.189 7.609 1 98.5 162 TYR B O 1
ATOM 2847 N N . ASP B 1 163 ? 11.562 2.51 9.688 1 98.5 163 ASP B N 1
ATOM 2848 C CA . ASP B 1 163 ? 10.398 1.639 9.523 1 98.5 163 ASP B CA 1
ATOM 2849 C C . ASP B 1 163 ? 9.195 2.42 8.992 1 98.5 163 ASP B C 1
ATOM 2851 O O . ASP B 1 163 ? 9.227 3.65 8.938 1 98.5 163 ASP B O 1
ATOM 2855 N N . MET B 1 164 ? 8.305 1.774 8.469 1 98.25 164 MET B N 1
ATOM 2856 C CA . MET B 1 164 ? 6.973 2.273 8.141 1 98.25 164 MET B CA 1
ATOM 2857 C C . MET B 1 164 ? 5.898 1.462 8.859 1 98.25 164 MET B C 1
ATOM 2859 O O . MET B 1 164 ? 5.984 0.234 8.93 1 98.25 164 MET B O 1
ATOM 2863 N N . ILE B 1 165 ? 4.922 2.111 9.453 1 98.44 165 ILE B N 1
ATOM 2864 C CA . ILE B 1 165 ? 3.83 1.38 10.078 1 98.44 165 ILE B CA 1
ATOM 2865 C C . ILE B 1 165 ? 2.512 1.728 9.398 1 98.44 165 ILE B C 1
ATOM 2867 O O . ILE B 1 165 ? 2.391 2.783 8.773 1 98.44 165 ILE B O 1
ATOM 2871 N N . TRP B 1 166 ? 1.639 0.834 9.477 1 98.56 166 TRP B N 1
ATOM 2872 C CA . TRP B 1 166 ? 0.24 1.068 9.133 1 98.56 166 TRP B CA 1
ATOM 2873 C C . TRP B 1 166 ? -0.633 1.074 10.383 1 98.56 166 TRP B C 1
ATOM 2875 O O . TRP B 1 166 ? -0.439 0.258 11.289 1 98.56 166 TRP B O 1
ATOM 2885 N N . MET B 1 167 ? -1.514 1.976 10.414 1 98.75 167 MET B N 1
ATOM 2886 C CA . MET B 1 167 ? -2.525 2.02 11.469 1 98.75 167 MET B CA 1
ATOM 2887 C C . MET B 1 167 ? -3.93 1.972 10.875 1 98.75 167 MET B C 1
ATOM 2889 O O . MET B 1 167 ? -4.156 2.461 9.766 1 98.75 167 MET B O 1
ATOM 2893 N N . GLU B 1 168 ? -4.812 1.346 11.609 1 98.81 168 GLU B N 1
ATOM 2894 C CA . GLU B 1 168 ? -6.16 1.07 11.125 1 98.81 168 GLU B CA 1
ATOM 2895 C C . GLU B 1 168 ? -7.215 1.573 12.102 1 98.81 168 GLU B C 1
ATOM 2897 O O . GLU B 1 168 ? -7.027 1.497 13.32 1 98.81 168 GLU B O 1
ATOM 2902 N N . LYS B 1 169 ? -8.242 2.1 11.625 1 98.75 169 LYS B N 1
ATOM 2903 C CA . LYS B 1 169 ? -9.43 2.449 12.398 1 98.75 169 LYS B CA 1
ATOM 2904 C C . LYS B 1 169 ? -10.703 2.033 11.672 1 98.75 169 LYS B C 1
ATOM 2906 O O . LYS B 1 169 ? -10.961 2.477 10.547 1 98.75 169 LYS B O 1
ATOM 2911 N N . ILE B 1 170 ? -11.453 1.16 12.242 1 98.69 170 ILE B N 1
ATOM 2912 C CA . ILE B 1 170 ? -12.742 0.75 11.703 1 98.69 170 ILE B CA 1
ATOM 2913 C C . ILE B 1 170 ? -13.828 1.74 12.125 1 98.69 170 ILE B C 1
ATOM 2915 O O . ILE B 1 170 ? -13.992 2.006 13.32 1 98.69 170 ILE B O 1
ATOM 2919 N N . ILE B 1 171 ? -14.609 2.291 11.156 1 98.19 171 ILE B N 1
ATOM 2920 C CA . ILE B 1 171 ? -15.523 3.367 11.516 1 98.19 171 ILE B CA 1
ATOM 2921 C C . ILE B 1 171 ? -16.953 2.988 11.125 1 98.19 171 ILE B C 1
ATOM 2923 O O . ILE B 1 171 ? -17.859 3.822 11.18 1 98.19 171 ILE B O 1
ATOM 2927 N N . GLY B 1 172 ? -17.094 1.832 10.648 1 97.38 172 GLY B N 1
ATOM 2928 C CA . GLY B 1 172 ? -18.422 1.361 10.266 1 97.38 172 GLY B CA 1
ATOM 2929 C C . GLY B 1 172 ? -18.578 -0.142 10.398 1 97.38 172 GLY B C 1
ATOM 2930 O O . GLY B 1 172 ? -17.641 -0.842 10.758 1 97.38 172 GLY B O 1
ATOM 2931 N N . GLU B 1 173 ? -19.75 -0.593 10.086 1 97.19 173 GLU B N 1
ATOM 2932 C CA . GLU B 1 173 ? -20.078 -2.012 10.188 1 97.19 173 GLU B CA 1
ATOM 2933 C C . GLU B 1 173 ? -19.984 -2.705 8.836 1 97.19 173 GLU B C 1
ATOM 2935 O O . GLU B 1 173 ? -20.516 -2.211 7.84 1 97.19 173 GLU B O 1
ATOM 2940 N N . HIS B 1 174 ? -19.297 -3.822 8.82 1 97.88 174 HIS B N 1
ATOM 2941 C CA . HIS B 1 174 ? -19.188 -4.633 7.613 1 97.88 174 HIS B CA 1
ATOM 2942 C C . HIS B 1 174 ? -20.359 -5.598 7.48 1 97.88 174 HIS B C 1
ATOM 2944 O O . HIS B 1 174 ? -20.594 -6.414 8.367 1 97.88 174 HIS B O 1
ATOM 2950 N N . ARG B 1 175 ? -21.031 -5.492 6.34 1 96.38 175 ARG B N 1
ATOM 2951 C CA . ARG B 1 175 ? -22.188 -6.355 6.109 1 96.38 175 ARG B CA 1
ATOM 2952 C C . ARG B 1 175 ? -22.016 -7.168 4.832 1 96.38 175 ARG B C 1
ATOM 2954 O O . ARG B 1 175 ? -21.312 -6.746 3.908 1 96.38 175 ARG B O 1
ATOM 2961 N N . PRO B 1 176 ? -22.625 -8.383 4.695 1 93.56 176 PRO B N 1
ATOM 2962 C CA . PRO B 1 176 ? -22.531 -9.195 3.48 1 93.56 176 PRO B CA 1
ATOM 2963 C C . PRO B 1 176 ? -23.141 -8.516 2.258 1 93.56 176 PRO B C 1
ATOM 2965 O O . PRO B 1 176 ? -22.688 -8.742 1.132 1 93.56 176 PRO B O 1
ATOM 2968 N N . ASP B 1 177 ? -24.156 -7.754 2.393 1 94.5 177 ASP B N 1
ATOM 2969 C CA . ASP B 1 177 ? -24.781 -6.992 1.313 1 94.5 177 ASP B CA 1
ATOM 2970 C C . ASP B 1 177 ? -24.359 -5.523 1.368 1 94.5 177 ASP B C 1
ATOM 2972 O O . ASP B 1 177 ? -25.219 -4.633 1.323 1 94.5 177 ASP B O 1
ATOM 2976 N N . GLN B 1 178 ? -23.094 -5.375 1.286 1 96 178 GLN B N 1
ATOM 2977 C CA . GLN B 1 178 ? -22.562 -4.035 1.507 1 96 178 GLN B CA 1
ATOM 2978 C C . GLN B 1 178 ? -22.906 -3.107 0.345 1 96 178 GLN B C 1
ATOM 2980 O O . GLN B 1 178 ? -22.562 -3.391 -0.805 1 96 178 GLN B O 1
ATOM 2985 N N . PRO B 1 179 ? -23.578 -1.972 0.644 1 95.31 179 PRO B N 1
ATOM 2986 C CA . PRO B 1 179 ? -23.812 -1.009 -0.436 1 95.31 179 PRO B CA 1
ATOM 2987 C C . PRO B 1 179 ? -22.516 -0.413 -0.981 1 95.31 179 PRO B C 1
ATOM 2989 O O . PRO B 1 179 ? -21.531 -0.293 -0.249 1 95.31 179 PRO B O 1
ATOM 2992 N N . ASP B 1 180 ? -22.547 -0.051 -2.273 1 94.44 180 ASP B N 1
ATOM 2993 C CA . ASP B 1 180 ? -21.406 0.619 -2.873 1 94.44 180 ASP B CA 1
ATOM 2994 C C . ASP B 1 180 ? -21.125 1.959 -2.191 1 94.44 180 ASP B C 1
ATOM 2996 O O . ASP B 1 180 ? -22.047 2.596 -1.675 1 94.44 180 ASP B O 1
ATOM 3000 N N . ILE B 1 181 ? -19.875 2.322 -2.115 1 93.62 181 ILE B N 1
ATOM 3001 C CA . ILE B 1 181 ? -19.531 3.652 -1.633 1 93.62 181 ILE B CA 1
ATOM 3002 C C . ILE B 1 181 ? -20.109 4.711 -2.566 1 93.62 181 ILE B C 1
ATOM 3004 O O . ILE B 1 181 ? -20.359 4.441 -3.744 1 93.62 181 ILE B O 1
ATOM 3008 N N . VAL B 1 182 ? -20.328 5.859 -1.996 1 91.12 182 VAL B N 1
ATOM 3009 C CA . VAL B 1 182 ? -20.734 7.016 -2.787 1 91.12 182 VAL B CA 1
ATOM 3010 C C . VAL B 1 182 ? -19.562 7.984 -2.924 1 91.12 182 VAL B C 1
ATOM 3012 O O . VAL B 1 182 ? -19.031 8.469 -1.922 1 91.12 182 VAL B O 1
ATOM 3015 N N . PRO B 1 183 ? -19.141 8.148 -4.195 1 84.81 183 PRO B N 1
ATOM 3016 C CA . PRO B 1 183 ? -18.031 9.086 -4.352 1 84.81 183 PRO B CA 1
ATOM 3017 C C . PRO B 1 183 ? -18.312 10.453 -3.746 1 84.81 183 PRO B C 1
ATOM 3019 O O . PRO B 1 183 ? -19.484 10.852 -3.631 1 84.81 183 PRO B O 1
ATOM 3022 N N . TYR B 1 184 ? -17.234 11.148 -3.322 1 84.38 184 TYR B N 1
ATOM 3023 C CA . TYR B 1 184 ? -17.344 12.453 -2.691 1 84.38 184 TYR B CA 1
ATOM 3024 C C . TYR B 1 184 ? -17.984 13.461 -3.643 1 84.38 184 TYR B C 1
ATOM 3026 O O . TYR B 1 184 ? -17.547 13.609 -4.785 1 84.38 184 TYR B O 1
ATOM 3034 N N . PRO B 1 185 ? -19.078 14.031 -3.172 1 74.62 185 PRO B N 1
ATOM 3035 C CA . PRO B 1 185 ? -19.797 15.023 -3.979 1 74.62 185 PRO B CA 1
ATOM 3036 C C . PRO B 1 185 ? -19.047 16.344 -4.086 1 74.62 185 PRO B C 1
ATOM 3038 O O . PRO B 1 185 ? -18.547 16.875 -3.078 1 74.62 185 PRO B O 1
ATOM 3041 N N . TYR B 1 186 ? -18 16.484 -4.934 1 62.81 186 TYR B N 1
ATOM 3042 C CA . TYR B 1 186 ? -17.344 17.781 -4.918 1 62.81 186 TYR B CA 1
ATOM 3043 C C . TYR B 1 186 ? -18.359 18.922 -4.918 1 62.81 186 TYR B C 1
ATOM 3045 O O . TYR B 1 186 ? -19.453 18.766 -5.461 1 62.81 186 TYR B O 1
#